Protein AF-A0A5C6D6I0-F1 (afdb_monomer_lite)

Secondary structure (DSSP, 8-state):
-PPPEEEEEEEE--TTTSTTTTTTS-GGGGGGSPP-HHHHHHHHHHHHHHTT---EEEE-HHHHHH-TTS---HHHHHHHHH---SEE------TT-TTS----GGG-EEETTEEE-TT--EE-PPPEEEETTEEEE-SBHHHHHHS-HHHHHHHHHHHHHHHSEEEEEE-GGGG-TTS---SSS-HHHHHHHHTTGGGHHHHHHHHHHHTTTSEE--HHHHHHHHHT-

pLDDT: mean 81.93, std 19.38, range [31.48, 97.81]

Structure (mmCIF, N/CA/C/O backbone):
data_AF-A0A5C6D6I0-F1
#
_entry.id   AF-A0A5C6D6I0-F1
#
loop_
_atom_site.group_PDB
_atom_site.id
_atom_site.type_symbol
_atom_site.label_atom_id
_atom_site.label_alt_id
_atom_site.label_comp_id
_atom_site.label_asym_id
_atom_site.label_entity_id
_atom_site.label_seq_id
_atom_site.pdbx_PDB_ins_code
_atom_site.Cartn_x
_atom_site.Cartn_y
_atom_site.Cartn_z
_atom_site.occupancy
_atom_site.B_iso_or_equiv
_atom_site.auth_seq_id
_atom_site.auth_comp_id
_atom_site.auth_asym_id
_atom_site.auth_atom_id
_atom_site.pdbx_PDB_model_num
ATOM 1 N N . MET A 1 1 ? -18.697 -4.109 20.029 1.00 50.22 1 MET A N 1
ATOM 2 C CA . MET A 1 1 ? -17.706 -3.371 19.210 1.00 50.22 1 MET A CA 1
ATOM 3 C C . MET A 1 1 ? -17.828 -3.888 17.786 1.00 50.22 1 MET A C 1
ATOM 5 O O . MET A 1 1 ? -17.941 -5.095 17.634 1.00 50.22 1 MET A O 1
ATOM 9 N N . GLY A 1 2 ? -17.925 -3.013 16.780 1.00 65.00 2 GLY A N 1
ATOM 10 C CA . GLY A 1 2 ? -18.059 -3.437 15.376 1.00 65.00 2 GLY A CA 1
ATOM 11 C C . GLY A 1 2 ? -16.805 -4.146 14.850 1.00 65.00 2 GLY A C 1
ATOM 12 O O . GLY A 1 2 ? -15.759 -4.093 15.496 1.00 65.00 2 GLY A O 1
ATOM 13 N N . ALA A 1 3 ? -16.914 -4.795 13.688 1.00 83.88 3 ALA A N 1
ATOM 14 C CA . ALA A 1 3 ? -15.786 -5.450 13.026 1.00 83.88 3 ALA A CA 1
ATOM 15 C C . ALA A 1 3 ? -14.617 -4.472 12.790 1.00 83.88 3 ALA A C 1
ATOM 17 O O . ALA A 1 3 ? -14.835 -3.295 12.478 1.00 83.88 3 ALA A O 1
ATOM 18 N N . ASN A 1 4 ? -13.380 -4.967 12.925 1.00 94.81 4 ASN A N 1
ATOM 19 C CA . ASN A 1 4 ? -12.175 -4.202 12.590 1.00 94.81 4 ASN A CA 1
ATOM 20 C C . ASN A 1 4 ? -12.224 -3.742 11.128 1.00 94.81 4 ASN A C 1
ATOM 22 O O . ASN A 1 4 ? -12.765 -4.439 10.267 1.00 94.81 4 ASN A O 1
ATOM 26 N N . LYS A 1 5 ? -11.637 -2.578 10.846 1.00 96.12 5 LYS A N 1
ATOM 27 C CA . LYS A 1 5 ? -11.608 -1.994 9.498 1.00 96.12 5 LYS A CA 1
ATOM 28 C C . LYS A 1 5 ? -10.255 -2.217 8.830 1.00 96.12 5 LYS A C 1
ATOM 30 O O . LYS A 1 5 ? -9.222 -1.948 9.434 1.00 96.12 5 LYS A O 1
ATOM 35 N N . VAL A 1 6 ? -10.245 -2.667 7.582 1.00 97.31 6 VAL A N 1
ATOM 36 C CA . VAL A 1 6 ? -9.030 -2.706 6.758 1.00 97.31 6 VAL A CA 1
ATOM 37 C C . VAL A 1 6 ? -9.189 -1.706 5.625 1.00 97.31 6 VAL A C 1
ATOM 39 O O . VAL A 1 6 ? -10.181 -1.743 4.906 1.00 97.31 6 VAL A O 1
ATOM 42 N N . MET A 1 7 ? -8.216 -0.819 5.474 1.00 96.94 7 MET A N 1
ATOM 43 C CA . MET A 1 7 ? -8.092 0.066 4.322 1.00 96.94 7 MET A CA 1
ATOM 44 C C . MET A 1 7 ? -6.908 -0.406 3.490 1.00 96.94 7 MET A C 1
ATOM 46 O O . MET A 1 7 ? -5.856 -0.734 4.040 1.00 96.94 7 MET A O 1
ATOM 50 N N . ILE A 1 8 ? -7.096 -0.463 2.176 1.00 95.38 8 ILE A N 1
ATOM 51 C CA . ILE A 1 8 ? -6.027 -0.720 1.213 1.00 95.38 8 ILE A CA 1
ATOM 52 C C . ILE A 1 8 ? -5.871 0.544 0.378 1.00 95.38 8 ILE A C 1
ATOM 54 O O . ILE A 1 8 ? -6.826 0.962 -0.275 1.00 95.38 8 ILE A O 1
ATOM 58 N N . THR A 1 9 ? -4.685 1.134 0.403 1.00 92.69 9 THR A N 1
ATOM 59 C CA . THR A 1 9 ? -4.292 2.256 -0.440 1.00 92.69 9 THR A CA 1
ATOM 60 C C . THR A 1 9 ? -3.294 1.780 -1.482 1.00 92.69 9 THR A C 1
ATOM 62 O O . THR A 1 9 ? -2.325 1.081 -1.175 1.00 92.69 9 THR A O 1
ATOM 65 N N . ILE A 1 10 ? -3.569 2.115 -2.737 1.00 89.50 10 ILE A N 1
ATOM 66 C CA . ILE A 1 10 ? -2.709 1.792 -3.867 1.00 89.50 10 ILE A CA 1
ATOM 67 C C . ILE A 1 10 ? -2.216 3.094 -4.466 1.00 89.50 10 ILE A C 1
ATOM 69 O O . ILE A 1 10 ? -3.014 3.891 -4.951 1.00 89.50 10 ILE A O 1
ATOM 73 N N . ASP A 1 11 ? -0.909 3.288 -4.443 1.00 90.38 11 ASP A N 1
ATOM 74 C CA . ASP A 1 11 ? -0.267 4.376 -5.162 1.00 90.38 11 ASP A CA 1
ATOM 75 C C . ASP A 1 11 ? 0.023 3.901 -6.582 1.00 90.38 11 ASP A C 1
ATOM 77 O O . ASP A 1 11 ? 0.807 2.965 -6.777 1.00 90.38 11 ASP A O 1
ATOM 81 N N . LEU A 1 12 ? -0.693 4.452 -7.565 1.00 84.56 12 LEU A N 1
ATOM 82 C CA . LEU A 1 12 ? -0.545 4.098 -8.971 1.00 84.56 12 LEU A CA 1
ATOM 83 C C . LEU A 1 12 ? 0.765 4.674 -9.495 1.00 84.56 12 LEU A C 1
ATOM 85 O O . LEU A 1 12 ? 0.778 5.674 -10.209 1.00 84.56 12 LEU A O 1
ATOM 89 N N . GLU A 1 13 ? 1.844 3.983 -9.154 1.00 89.69 13 GLU A N 1
ATOM 90 C CA . GLU A 1 13 ? 3.166 4.124 -9.734 1.00 89.69 13 GLU A CA 1
ATOM 91 C C . GLU A 1 13 ? 3.488 2.904 -10.604 1.00 89.69 13 GLU A C 1
ATOM 93 O O . GLU A 1 13 ? 3.160 1.757 -10.271 1.00 89.69 13 GLU A O 1
ATOM 98 N N . ASP A 1 14 ? 4.185 3.149 -11.706 1.00 91.88 14 ASP A N 1
ATOM 99 C CA . ASP A 1 14 ? 4.843 2.124 -12.503 1.00 91.88 14 ASP A CA 1
ATOM 100 C C . ASP A 1 14 ? 6.239 1.803 -11.940 1.00 91.88 14 ASP A C 1
ATOM 102 O O . ASP A 1 14 ? 6.799 2.522 -11.109 1.00 91.88 14 ASP A O 1
ATOM 106 N N . TRP A 1 15 ? 6.842 0.716 -12.413 1.00 95.69 15 TRP A N 1
ATOM 107 C CA . TRP A 1 15 ? 8.091 0.170 -11.875 1.00 95.69 15 TRP A CA 1
ATOM 108 C C . TRP A 1 15 ? 9.275 1.145 -11.914 1.00 95.69 15 TRP A C 1
ATOM 110 O O . TRP A 1 15 ? 10.180 1.046 -11.083 1.00 95.69 15 TRP A O 1
ATOM 120 N N . PHE A 1 16 ? 9.278 2.082 -12.864 1.00 95.19 16 PHE A N 1
ATOM 121 C CA . PHE A 1 16 ? 10.339 3.070 -13.066 1.00 95.19 16 PHE A CA 1
ATOM 122 C C . PHE A 1 16 ? 10.113 4.393 -12.323 1.00 95.19 16 PHE A C 1
ATOM 124 O O . PHE A 1 16 ? 11.048 5.184 -12.206 1.00 95.19 16 PHE A O 1
ATOM 131 N N . GLN A 1 17 ? 8.900 4.636 -11.818 1.00 93.69 17 GLN A N 1
ATOM 132 C CA . GLN A 1 17 ? 8.521 5.897 -11.162 1.00 93.69 17 GLN A CA 1
ATOM 133 C C . GLN A 1 17 ? 8.930 5.938 -9.685 1.00 93.69 17 GLN A C 1
ATOM 135 O O . GLN A 1 17 ? 8.951 6.996 -9.063 1.00 93.69 17 GLN A O 1
ATOM 140 N N . VAL A 1 18 ? 9.336 4.788 -9.148 1.00 91.50 18 VAL A N 1
ATOM 141 C CA . VAL A 1 18 ? 9.705 4.615 -7.747 1.00 91.50 18 VAL A CA 1
ATOM 142 C C . VAL A 1 18 ? 10.942 5.423 -7.349 1.00 91.50 18 VAL A C 1
ATOM 144 O O . VAL A 1 18 ? 11.962 5.464 -8.045 1.00 91.50 18 VAL A O 1
ATOM 147 N N . GLU A 1 19 ? 10.943 5.910 -6.108 1.00 86.94 19 GLU A N 1
ATOM 148 C CA . GLU A 1 19 ? 12.087 6.622 -5.513 1.00 86.94 19 GLU A CA 1
ATOM 149 C C . GLU A 1 19 ? 13.396 5.801 -5.552 1.00 86.94 19 GLU A C 1
ATOM 151 O O . GLU A 1 19 ? 14.493 6.353 -5.610 1.00 86.94 19 GLU A O 1
ATOM 156 N N . ASN A 1 20 ? 13.310 4.463 -5.563 1.00 89.25 20 ASN A N 1
ATOM 157 C CA . ASN A 1 20 ? 14.487 3.589 -5.653 1.00 89.25 20 ASN A CA 1
ATOM 158 C C . ASN A 1 20 ? 15.288 3.772 -6.956 1.00 89.25 20 ASN A C 1
ATOM 160 O O . ASN A 1 20 ? 16.473 3.436 -6.968 1.00 89.25 20 ASN A O 1
ATOM 164 N N . PHE A 1 21 ? 14.660 4.259 -8.031 1.00 94.94 21 PHE A N 1
ATOM 165 C CA . PHE A 1 21 ? 15.279 4.404 -9.350 1.00 94.94 21 PHE A CA 1
ATOM 166 C C . PHE A 1 21 ? 15.409 5.852 -9.818 1.00 94.94 21 PHE A C 1
ATOM 168 O O . PHE A 1 21 ? 16.016 6.081 -10.860 1.00 94.94 21 PHE A O 1
ATOM 175 N N . LYS A 1 22 ? 14.965 6.834 -9.028 1.00 91.56 22 LYS A N 1
ATOM 176 C CA . LYS A 1 22 ? 14.997 8.265 -9.372 1.00 91.56 22 LYS A CA 1
ATOM 177 C C . LYS A 1 22 ? 16.343 8.771 -9.908 1.00 91.56 22 LYS A C 1
ATOM 179 O O . LYS A 1 22 ? 16.375 9.569 -10.838 1.00 91.56 22 LYS A O 1
ATOM 184 N N . ASN A 1 23 ? 17.460 8.283 -9.362 1.00 92.19 23 ASN A N 1
ATOM 185 C CA . ASN A 1 23 ? 18.802 8.708 -9.785 1.00 92.19 23 ASN A CA 1
ATOM 186 C C . ASN A 1 23 ? 19.256 8.110 -11.129 1.00 92.19 23 ASN A C 1
ATOM 188 O O . ASN A 1 23 ? 20.175 8.638 -11.745 1.00 92.19 23 ASN A O 1
ATOM 192 N N . CYS A 1 24 ? 18.660 7.002 -11.571 1.00 95.00 24 CYS A N 1
ATOM 193 C CA . CYS A 1 24 ? 19.014 6.330 -12.828 1.00 95.00 24 CYS A CA 1
ATOM 194 C C . CYS A 1 24 ? 17.927 6.459 -13.908 1.00 95.00 24 CYS A C 1
ATOM 196 O O . CYS A 1 24 ? 18.233 6.396 -15.100 1.00 95.00 24 CYS A O 1
ATOM 198 N N . ILE A 1 25 ? 16.681 6.697 -13.496 1.00 95.75 25 ILE A N 1
ATOM 199 C CA . ILE A 1 25 ? 15.530 6.971 -14.352 1.00 95.75 25 ILE A CA 1
ATOM 200 C C . ILE A 1 25 ? 14.888 8.282 -13.866 1.00 95.75 25 ILE A C 1
ATOM 202 O O . ILE A 1 25 ? 13.915 8.261 -13.110 1.00 95.75 25 ILE A O 1
ATOM 206 N N . PRO A 1 26 ? 15.460 9.443 -14.237 1.00 94.12 26 PRO A N 1
ATOM 207 C CA . PRO A 1 26 ? 14.841 10.731 -13.954 1.00 94.12 26 PRO A CA 1
ATOM 208 C C . PRO A 1 26 ? 13.513 10.879 -14.707 1.00 94.12 26 PRO A C 1
ATOM 210 O O . PRO A 1 26 ? 13.286 10.223 -15.724 1.00 94.12 26 PRO A O 1
ATOM 213 N N . PHE A 1 27 ? 12.673 11.806 -14.239 1.00 90.88 27 PHE A N 1
ATOM 214 C CA . PHE A 1 27 ? 11.361 12.114 -14.824 1.00 90.88 27 PHE A CA 1
ATOM 215 C C . PHE A 1 27 ? 11.403 12.335 -16.345 1.00 90.88 27 PHE A C 1
ATOM 217 O O . PHE A 1 27 ? 10.536 11.854 -17.066 1.00 90.88 27 PHE A O 1
ATOM 224 N N . SER A 1 28 ? 12.456 12.983 -16.857 1.00 92.88 28 SER A N 1
ATOM 225 C CA . SER A 1 28 ? 12.638 13.235 -18.294 1.00 92.88 28 SER A CA 1
ATOM 226 C C . SER A 1 28 ? 12.755 11.977 -19.158 1.00 92.88 28 SER A C 1
ATOM 228 O O . SER A 1 28 ? 12.639 12.081 -20.372 1.00 92.88 28 SER A O 1
ATOM 230 N N . ARG A 1 29 ? 12.997 10.806 -18.556 1.00 94.12 29 ARG A N 1
ATOM 231 C CA . ARG A 1 29 ? 13.121 9.515 -19.249 1.00 94.12 29 ARG A CA 1
ATOM 232 C C . ARG A 1 29 ? 11.902 8.615 -19.077 1.00 94.12 29 ARG A C 1
ATOM 234 O O . ARG A 1 29 ? 11.907 7.500 -19.584 1.00 94.12 29 ARG A O 1
ATOM 241 N N . TRP A 1 30 ? 10.878 9.050 -18.343 1.00 93.88 30 TRP A N 1
ATOM 242 C CA . TRP A 1 30 ? 9.702 8.222 -18.059 1.00 93.88 30 TRP A CA 1
ATOM 243 C C . TRP A 1 30 ? 8.962 7.789 -19.329 1.00 93.88 30 TRP A C 1
ATOM 245 O O . TRP A 1 30 ? 8.524 6.647 -19.409 1.00 93.88 30 TRP A O 1
ATOM 255 N N . SER A 1 31 ? 8.896 8.653 -20.347 1.00 92.06 31 SER A N 1
ATOM 256 C CA . SER A 1 31 ? 8.300 8.339 -21.656 1.00 92.06 31 SER A CA 1
ATOM 257 C C . SER A 1 31 ? 9.016 7.224 -22.420 1.00 92.06 31 SER A C 1
ATOM 259 O O . SER A 1 31 ? 8.406 6.590 -23.274 1.00 92.06 31 SER A O 1
ATOM 261 N N . ASP A 1 32 ? 10.293 6.982 -22.120 1.00 94.56 32 ASP A N 1
ATOM 262 C CA . ASP A 1 32 ? 11.117 5.995 -22.825 1.00 94.56 32 ASP A CA 1
ATOM 263 C C . ASP A 1 32 ? 11.004 4.597 -22.199 1.00 94.56 32 ASP A C 1
ATOM 265 O O . ASP A 1 32 ? 11.564 3.628 -22.717 1.00 94.56 32 ASP A O 1
ATOM 269 N N . MET A 1 33 ? 10.365 4.493 -21.031 1.00 95.38 33 MET A N 1
ATOM 270 C CA . MET A 1 33 ? 10.273 3.251 -20.272 1.00 95.38 33 MET A CA 1
ATOM 271 C C . MET A 1 33 ? 9.096 2.400 -20.750 1.00 95.38 33 MET A C 1
ATOM 273 O O . MET A 1 33 ? 8.044 2.907 -21.132 1.00 95.38 33 MET A O 1
ATOM 277 N N . GLU A 1 34 ? 9.256 1.078 -20.675 1.00 94.31 34 GLU A N 1
ATOM 278 C CA . GLU A 1 34 ? 8.153 0.146 -20.914 1.00 94.31 34 GLU A CA 1
ATOM 279 C C . GLU A 1 34 ? 7.048 0.368 -19.874 1.00 94.31 34 GLU A C 1
ATOM 281 O O . GLU A 1 34 ? 7.257 0.137 -18.680 1.00 94.31 34 GLU A O 1
ATOM 286 N N . GLN A 1 35 ? 5.871 0.788 -20.329 1.00 89.06 35 GLN A N 1
ATOM 287 C CA . GLN A 1 35 ? 4.717 0.998 -19.463 1.00 89.06 35 GLN A CA 1
ATOM 288 C C . GLN A 1 35 ? 4.079 -0.341 -19.086 1.00 89.06 35 GLN A C 1
ATOM 290 O O . GLN A 1 35 ? 3.684 -1.131 -19.945 1.00 89.06 35 GLN A O 1
ATOM 295 N N . ARG A 1 36 ? 3.958 -0.597 -17.784 1.00 90.31 36 ARG A N 1
ATOM 296 C CA . ARG A 1 36 ? 3.347 -1.808 -17.215 1.00 90.31 36 ARG A CA 1
ATOM 297 C C . ARG A 1 36 ? 2.283 -1.493 -16.168 1.00 90.31 36 ARG A C 1
ATOM 299 O O . ARG A 1 36 ? 1.659 -2.421 -15.637 1.00 90.31 36 ARG A O 1
ATOM 306 N N . PHE A 1 37 ? 2.030 -0.211 -15.899 1.00 83.25 37 PHE A N 1
ATOM 307 C CA . PHE A 1 37 ? 1.038 0.237 -14.926 1.00 83.25 37 PHE A CA 1
ATOM 308 C C . PHE A 1 37 ? -0.359 -0.318 -15.248 1.00 83.25 37 PHE A C 1
ATOM 310 O O . PHE A 1 37 ? -1.027 -0.804 -14.338 1.00 83.25 37 PHE A O 1
ATOM 317 N N . GLU A 1 38 ? -0.796 -0.320 -16.517 1.00 79.38 38 GLU A N 1
ATOM 318 C CA . GLU A 1 38 ? -2.125 -0.812 -16.912 1.00 79.38 38 GLU A CA 1
ATOM 319 C C . GLU A 1 38 ? -2.272 -2.296 -16.573 1.00 79.38 38 GLU A C 1
ATOM 321 O O . GLU A 1 38 ? -3.206 -2.701 -15.875 1.00 79.38 38 GLU A O 1
ATOM 326 N N . TYR A 1 39 ? -1.320 -3.107 -17.032 1.00 84.38 39 TYR A N 1
ATOM 327 C CA . TYR A 1 39 ? -1.297 -4.541 -16.774 1.00 84.38 39 TYR A CA 1
ATOM 328 C C . TYR A 1 39 ? -1.322 -4.835 -15.269 1.00 84.38 39 TYR A C 1
ATOM 330 O O . TYR A 1 39 ? -2.155 -5.606 -14.781 1.00 84.38 39 TYR A O 1
ATOM 338 N N . SER A 1 40 ? -0.439 -4.178 -14.520 1.00 88.69 40 SER A N 1
ATOM 339 C CA . SER A 1 40 ? -0.300 -4.363 -13.077 1.00 88.69 40 SER A CA 1
ATOM 340 C C . SER A 1 40 ? -1.564 -3.939 -12.322 1.00 88.69 40 SER A C 1
ATOM 342 O O . SER A 1 40 ? -2.055 -4.667 -11.457 1.00 88.69 40 SER A O 1
ATOM 344 N N . THR A 1 41 ? -2.152 -2.804 -12.703 1.00 84.69 41 THR A N 1
ATOM 345 C CA . THR A 1 41 ? -3.370 -2.266 -12.084 1.00 84.69 41 THR A CA 1
ATOM 346 C C . THR A 1 41 ? -4.575 -3.152 -12.380 1.00 84.69 41 THR A C 1
ATOM 348 O O . THR A 1 41 ? -5.313 -3.494 -11.458 1.00 84.69 41 THR A O 1
ATOM 351 N N . ARG A 1 42 ? -4.749 -3.626 -13.624 1.00 81.88 42 ARG A N 1
ATOM 352 C CA . ARG A 1 42 ? -5.814 -4.588 -13.970 1.00 81.88 42 ARG A CA 1
ATOM 353 C C . ARG A 1 42 ? -5.708 -5.871 -13.154 1.00 81.88 42 ARG A C 1
ATOM 355 O O . ARG A 1 42 ? -6.730 -6.410 -12.739 1.00 81.88 42 ARG A O 1
ATOM 362 N N . ASN A 1 43 ? -4.496 -6.364 -12.907 1.00 85.50 43 ASN A N 1
ATOM 363 C CA . ASN A 1 43 ? -4.301 -7.559 -12.090 1.00 85.50 43 ASN A CA 1
ATOM 364 C C . ASN A 1 43 ? -4.668 -7.336 -10.618 1.00 85.50 43 ASN A C 1
ATOM 366 O O . ASN A 1 43 ? -5.263 -8.230 -10.022 1.00 85.50 43 ASN A O 1
ATOM 370 N N . LEU A 1 44 ? -4.375 -6.167 -10.040 1.00 86.69 44 LEU A N 1
ATOM 371 C CA . LEU A 1 44 ? -4.856 -5.823 -8.696 1.00 86.69 44 LEU A CA 1
ATOM 372 C C . LEU A 1 44 ? -6.382 -5.701 -8.648 1.00 86.69 44 LEU A C 1
ATOM 374 O O . LEU A 1 44 ? -7.007 -6.282 -7.763 1.00 86.69 44 LEU A O 1
ATOM 378 N N . LEU A 1 45 ? -6.979 -4.997 -9.614 1.00 83.38 45 LEU A N 1
ATOM 379 C CA . LEU A 1 45 ? -8.430 -4.814 -9.689 1.00 83.38 45 LEU A CA 1
ATOM 380 C C . LEU A 1 45 ? -9.166 -6.150 -9.794 1.00 83.38 45 LEU A C 1
ATOM 382 O O . LEU A 1 45 ? -10.152 -6.331 -9.093 1.00 83.38 45 LEU A O 1
ATOM 386 N N . LYS A 1 46 ? -8.657 -7.108 -10.580 1.00 81.88 46 LYS A N 1
ATOM 387 C CA . LYS A 1 46 ? -9.212 -8.472 -10.638 1.00 81.88 46 LYS A CA 1
ATOM 388 C C . LYS A 1 46 ? -9.230 -9.149 -9.269 1.00 81.88 46 LYS A C 1
ATOM 390 O O . LYS A 1 46 ? -10.248 -9.707 -8.894 1.00 81.88 46 LYS A O 1
ATOM 395 N N . ILE A 1 47 ? -8.143 -9.062 -8.498 1.00 89.38 47 ILE A N 1
ATOM 396 C CA . ILE A 1 47 ? -8.083 -9.652 -7.147 1.00 89.38 47 ILE A CA 1
ATOM 397 C C . ILE A 1 47 ? -9.113 -9.003 -6.225 1.00 89.38 47 ILE A C 1
ATOM 399 O O . ILE A 1 47 ? -9.780 -9.693 -5.454 1.00 89.38 47 ILE A O 1
ATOM 403 N N . PHE A 1 48 ? -9.218 -7.674 -6.271 1.00 87.25 48 PHE A N 1
ATOM 404 C CA . PHE A 1 48 ? -10.163 -6.946 -5.433 1.00 87.25 48 PHE A CA 1
ATOM 405 C C . PHE A 1 48 ? -11.609 -7.234 -5.832 1.00 87.25 48 PHE A C 1
ATOM 407 O O . PHE A 1 48 ? -12.421 -7.465 -4.945 1.00 87.25 48 PHE A O 1
ATOM 414 N N . ASP A 1 49 ? -11.914 -7.313 -7.124 1.00 82.75 49 ASP A N 1
ATOM 415 C CA . ASP A 1 49 ? -13.236 -7.676 -7.640 1.00 82.75 49 ASP A CA 1
ATOM 416 C C . ASP A 1 49 ? -13.623 -9.113 -7.249 1.00 82.75 49 ASP A C 1
ATOM 418 O O . ASP A 1 49 ? -14.635 -9.325 -6.581 1.00 82.75 49 ASP A O 1
ATOM 422 N N . GLU A 1 50 ? -12.743 -10.088 -7.517 1.00 87.56 50 GLU A N 1
ATOM 423 C CA . GLU A 1 50 ? -12.916 -11.503 -7.147 1.00 87.56 50 GLU A CA 1
ATOM 424 C C . GLU A 1 50 ? -13.197 -11.702 -5.651 1.00 87.56 50 GLU A C 1
ATOM 426 O O . GLU A 1 50 ? -13.912 -12.625 -5.259 1.00 87.56 50 GLU A O 1
ATOM 431 N N . LYS A 1 51 ? -12.610 -10.857 -4.797 1.00 90.75 51 LYS A N 1
ATOM 432 C CA . LYS A 1 51 ? -12.767 -10.917 -3.338 1.00 90.75 51 LYS A CA 1
ATOM 433 C C . LYS A 1 51 ? -13.753 -9.877 -2.791 1.00 90.75 51 LYS A C 1
ATOM 435 O O . LYS A 1 51 ? -13.895 -9.782 -1.574 1.00 90.75 51 LYS A O 1
ATOM 440 N N . SER A 1 52 ? -14.428 -9.113 -3.655 1.00 88.50 52 SER A N 1
ATOM 441 C CA . SER A 1 52 ? -15.359 -8.033 -3.286 1.00 88.50 52 SER A CA 1
ATOM 442 C C . SER A 1 52 ? -14.764 -7.011 -2.300 1.00 88.50 52 SER A C 1
ATOM 444 O O . SER A 1 52 ? -15.416 -6.553 -1.359 1.00 88.50 52 SER A O 1
ATOM 446 N N . ILE A 1 53 ? -13.497 -6.656 -2.509 1.00 90.50 53 ILE A N 1
ATOM 447 C CA . ILE A 1 53 ? -12.713 -5.752 -1.669 1.00 90.50 53 ILE A CA 1
ATOM 448 C C . ILE A 1 53 ? -12.769 -4.334 -2.222 1.00 90.50 53 ILE A C 1
ATOM 450 O O . ILE A 1 53 ? -12.596 -4.096 -3.414 1.00 90.50 53 ILE A O 1
ATOM 454 N N . LYS A 1 54 ? -12.946 -3.367 -1.321 1.00 86.81 54 LYS A N 1
ATOM 455 C CA . LYS A 1 54 ? -12.811 -1.941 -1.626 1.00 86.81 54 LYS A CA 1
ATOM 456 C C . LYS A 1 54 ? -11.394 -1.469 -1.305 1.00 86.81 54 LYS A C 1
ATOM 458 O O . LYS A 1 54 ? -10.836 -1.848 -0.277 1.00 86.81 54 LYS A O 1
ATOM 463 N N . ALA A 1 55 ? -10.845 -0.616 -2.163 1.00 86.94 55 ALA A N 1
ATOM 464 C CA . ALA A 1 55 ? -9.539 0.015 -1.996 1.00 86.94 55 ALA A CA 1
ATOM 465 C C . ALA A 1 55 ? -9.595 1.480 -2.458 1.00 86.94 55 ALA A C 1
ATOM 467 O O . ALA A 1 55 ? -10.466 1.855 -3.244 1.00 86.94 55 ALA A O 1
ATOM 468 N N . THR A 1 56 ? -8.673 2.301 -1.963 1.00 88.62 56 THR A N 1
ATOM 469 C CA . THR A 1 56 ? -8.465 3.687 -2.396 1.00 88.62 56 THR A CA 1
ATOM 470 C C . THR A 1 56 ? -7.241 3.740 -3.306 1.00 88.62 56 THR A C 1
ATOM 472 O O . THR A 1 56 ? -6.198 3.191 -2.962 1.00 88.62 56 THR A O 1
ATOM 475 N N . PHE A 1 57 ? -7.355 4.400 -4.457 1.00 82.88 57 PHE A N 1
ATOM 476 C CA . PHE A 1 57 ? -6.266 4.546 -5.421 1.00 82.88 57 PHE A CA 1
ATOM 477 C C . PHE A 1 57 ? -5.826 6.008 -5.491 1.00 82.88 57 PHE A C 1
ATOM 479 O O . PHE A 1 57 ? -6.661 6.890 -5.683 1.00 82.88 57 PHE A O 1
ATOM 486 N N . PHE A 1 58 ? -4.527 6.244 -5.351 1.00 83.94 58 PHE A N 1
ATOM 487 C CA . PHE A 1 58 ? -3.880 7.534 -5.569 1.00 83.94 58 PHE A CA 1
ATOM 488 C C . PHE A 1 58 ? -3.173 7.489 -6.909 1.00 83.94 58 PHE A C 1
ATOM 490 O O . PHE A 1 58 ? -2.560 6.481 -7.244 1.00 83.94 58 PHE A O 1
ATOM 497 N N . ILE A 1 59 ? -3.327 8.535 -7.714 1.00 75.62 59 ILE A N 1
ATOM 498 C CA . ILE A 1 59 ? -2.929 8.494 -9.118 1.00 75.62 59 ILE A CA 1
ATOM 499 C C . ILE A 1 59 ? -1.982 9.644 -9.388 1.00 75.62 59 ILE A C 1
ATOM 501 O O . ILE A 1 59 ? -2.349 10.808 -9.232 1.00 75.62 59 ILE A O 1
ATOM 505 N N . LEU A 1 60 ? -0.762 9.308 -9.806 1.00 76.62 60 LEU A N 1
ATOM 506 C CA . LEU A 1 60 ? 0.185 10.297 -10.294 1.00 76.62 60 LEU A CA 1
ATOM 507 C C . LEU A 1 60 ? -0.399 10.988 -11.527 1.00 76.62 60 LEU A C 1
ATOM 509 O O . LEU A 1 60 ? -0.825 10.315 -12.466 1.00 76.62 60 LEU A O 1
ATOM 513 N N . GLY A 1 61 ? -0.360 12.324 -11.553 1.00 72.00 61 GLY A N 1
ATOM 514 C CA . GLY A 1 61 ? -0.890 13.113 -12.673 1.00 72.00 61 GLY A CA 1
ATOM 515 C C . GLY A 1 61 ? -0.346 12.660 -14.033 1.00 72.00 61 GLY A C 1
ATOM 516 O O . GLY A 1 61 ? -1.107 12.532 -14.983 1.00 72.00 61 GLY A O 1
ATOM 517 N N . TRP A 1 62 ? 0.937 12.284 -14.092 1.00 80.31 62 TRP A N 1
ATOM 518 C CA . TRP A 1 62 ? 1.548 11.718 -15.300 1.00 80.31 62 TRP A CA 1
ATOM 519 C C . TRP A 1 62 ? 0.854 10.426 -15.765 1.00 80.31 62 TRP A C 1
ATOM 521 O O . TRP A 1 62 ? 0.544 10.289 -16.943 1.00 80.31 62 TRP A O 1
ATOM 531 N N . ASN A 1 63 ? 0.549 9.487 -14.859 1.00 74.12 63 ASN A N 1
ATOM 532 C CA . ASN A 1 63 ? -0.155 8.248 -15.222 1.00 74.12 63 ASN A CA 1
ATOM 533 C C . ASN A 1 63 ? -1.606 8.517 -15.631 1.00 74.12 63 ASN A C 1
ATOM 535 O O . ASN A 1 63 ? -2.121 7.836 -16.514 1.00 74.12 63 ASN A O 1
ATOM 539 N N . ALA A 1 64 ? -2.255 9.514 -15.022 1.00 69.69 64 ALA A N 1
ATOM 540 C CA . ALA A 1 64 ? -3.601 9.924 -15.411 1.00 69.69 64 ALA A CA 1
ATOM 541 C C . ALA A 1 64 ? -3.647 10.424 -16.870 1.00 69.69 64 ALA A C 1
ATOM 543 O O . ALA A 1 64 ? -4.596 10.119 -17.585 1.00 69.69 64 ALA A O 1
ATOM 544 N N . GLU A 1 65 ? -2.605 11.122 -17.334 1.00 66.00 65 GLU A N 1
ATOM 545 C CA . GLU A 1 65 ? -2.491 11.594 -18.724 1.00 66.00 65 GLU A CA 1
ATOM 546 C C . GLU A 1 65 ? -2.209 10.462 -19.730 1.00 66.00 65 GLU A C 1
ATOM 548 O O . GLU A 1 65 ? -2.678 10.514 -20.866 1.00 66.00 65 GLU A O 1
ATOM 553 N N . GLN A 1 66 ? -1.467 9.423 -19.333 1.00 65.69 66 GLN A N 1
ATOM 554 C CA . GLN A 1 66 ? -1.084 8.314 -20.223 1.00 65.69 66 GLN A CA 1
ATOM 555 C C . GLN A 1 66 ? -2.167 7.233 -20.378 1.00 65.69 66 GLN A C 1
ATOM 557 O O . GLN A 1 66 ? -2.072 6.386 -21.265 1.00 65.69 66 GLN A O 1
ATOM 562 N N . ALA A 1 67 ? -3.199 7.242 -19.530 1.00 58.59 67 ALA A N 1
ATOM 563 C CA . ALA A 1 67 ? -4.153 6.143 -19.389 1.00 58.59 67 ALA A CA 1
ATOM 564 C C . ALA A 1 67 ? -5.632 6.550 -19.561 1.00 58.59 67 ALA A C 1
ATOM 566 O O . ALA A 1 67 ? -6.450 6.203 -18.706 1.00 58.59 67 ALA A O 1
ATOM 567 N N . PRO A 1 68 ? -6.045 7.216 -20.658 1.00 49.97 68 PRO A N 1
ATOM 568 C CA . PRO A 1 68 ? -7.412 7.737 -20.802 1.00 49.97 68 PRO A CA 1
ATOM 569 C C . PRO A 1 68 ? -8.513 6.653 -20.771 1.00 49.97 68 PRO A C 1
ATOM 571 O O . PRO A 1 68 ? -9.668 6.948 -20.470 1.00 49.97 68 PRO A O 1
ATOM 574 N N . GLY A 1 69 ? -8.167 5.386 -21.046 1.00 43.38 69 GLY A N 1
ATOM 575 C CA . GLY A 1 69 ? -9.070 4.229 -20.952 1.00 43.38 69 GLY A CA 1
ATOM 576 C C . GLY A 1 69 ? -9.264 3.655 -19.537 1.00 43.38 69 GLY A C 1
ATOM 577 O O . GLY A 1 69 ? -10.207 2.894 -19.319 1.00 43.38 69 GLY A O 1
ATOM 578 N N . PHE A 1 70 ? -8.417 4.020 -18.565 1.00 43.78 70 PHE A N 1
ATOM 579 C CA . PHE A 1 70 ? -8.733 3.914 -17.136 1.00 43.78 70 PHE A CA 1
ATOM 580 C C . PHE A 1 70 ? -9.465 5.191 -16.767 1.00 43.78 70 PHE A C 1
ATOM 582 O O . PHE A 1 70 ? -8.841 6.148 -16.334 1.00 43.78 70 PHE A O 1
ATOM 589 N N . SER A 1 71 ? -10.768 5.226 -17.025 1.00 38.03 71 SER A N 1
ATOM 590 C CA . SER A 1 71 ? -11.616 6.417 -16.963 1.00 38.03 71 SER A CA 1
ATOM 591 C C . SER A 1 71 ? -11.464 7.236 -15.669 1.00 38.03 71 SER A C 1
ATOM 593 O O . SER A 1 71 ? -12.245 7.101 -14.729 1.00 38.03 71 SER A O 1
ATOM 595 N N . ILE A 1 72 ? -10.478 8.128 -15.665 1.00 38.66 72 ILE A N 1
ATOM 596 C CA . ILE A 1 72 ? -10.467 9.415 -14.990 1.00 38.66 72 ILE A CA 1
ATOM 597 C C . ILE A 1 72 ? -10.752 10.376 -16.131 1.00 38.66 72 ILE A C 1
ATOM 599 O O . ILE A 1 72 ? -9.942 10.536 -17.041 1.00 38.66 72 ILE A O 1
ATOM 603 N N . THR A 1 73 ? -11.956 10.930 -16.164 1.00 42.00 73 THR A N 1
ATOM 604 C CA . THR A 1 73 ? -12.301 11.895 -17.207 1.00 42.00 73 THR A CA 1
ATOM 605 C C . THR A 1 73 ? -11.390 13.120 -17.095 1.00 42.00 73 THR A C 1
ATOM 607 O O . THR A 1 73 ? -10.901 13.455 -16.015 1.00 42.00 73 THR A O 1
ATOM 610 N N . GLU A 1 74 ? -11.201 13.842 -18.196 1.00 38.94 74 GLU A N 1
ATOM 611 C CA . GLU A 1 74 ? -10.486 15.127 -18.207 1.00 38.94 74 GLU A CA 1
ATOM 612 C C . GLU A 1 74 ? -11.086 16.112 -17.177 1.00 38.94 74 GLU A C 1
ATOM 614 O O . GLU A 1 74 ? -10.378 16.850 -16.495 1.00 38.94 74 GLU A O 1
ATOM 619 N N . GLN A 1 75 ? -12.403 16.018 -16.964 1.00 34.41 75 GLN A N 1
ATOM 620 C CA . GLN A 1 75 ? -13.145 16.715 -15.913 1.00 34.41 75 GLN A CA 1
ATOM 621 C C . GLN A 1 75 ? -12.738 16.290 -14.497 1.00 34.41 75 GLN A C 1
ATOM 623 O O . GLN A 1 75 ? -12.656 17.151 -13.634 1.00 34.41 75 GLN A O 1
ATOM 628 N N . ALA A 1 76 ? -12.444 15.012 -14.234 1.00 38.31 76 ALA A N 1
ATOM 629 C CA . ALA A 1 76 ? -11.969 14.550 -12.928 1.00 38.31 76 ALA A CA 1
ATOM 630 C C . ALA A 1 76 ? -10.541 15.037 -12.623 1.00 38.31 76 ALA A C 1
ATOM 632 O O . ALA A 1 76 ? -10.255 15.389 -11.482 1.00 38.31 76 ALA A O 1
ATOM 633 N N . ILE A 1 77 ? -9.670 15.151 -13.634 1.00 39.34 77 ILE A N 1
ATOM 634 C CA . ILE A 1 77 ? -8.344 15.782 -13.487 1.00 39.34 77 ILE A CA 1
ATOM 635 C C . ILE A 1 77 ? -8.481 17.289 -13.204 1.00 39.34 77 ILE A C 1
ATOM 637 O O . ILE A 1 77 ? -7.754 17.820 -12.364 1.00 39.34 77 ILE A O 1
ATOM 641 N N . MET A 1 78 ? -9.419 17.980 -13.862 1.00 35.41 78 MET A N 1
ATOM 642 C CA . MET A 1 78 ? -9.716 19.394 -13.587 1.00 35.41 78 MET A CA 1
ATOM 643 C C . MET A 1 78 ? -10.351 19.603 -12.202 1.00 35.41 78 MET A C 1
ATOM 645 O O . MET A 1 78 ? -9.924 20.491 -11.472 1.00 35.41 78 MET A O 1
ATOM 649 N N . HIS A 1 79 ? -11.280 18.742 -11.779 1.00 36.78 79 HIS A N 1
ATOM 650 C CA . HIS A 1 79 ? -11.894 18.806 -10.450 1.00 36.78 79 HIS A CA 1
ATOM 651 C C . HIS A 1 79 ? -10.893 18.482 -9.331 1.00 36.78 79 HIS A C 1
ATOM 653 O O . HIS A 1 79 ? -10.889 19.166 -8.319 1.00 36.78 79 HIS A O 1
ATOM 659 N N . LEU A 1 80 ? -9.972 17.524 -9.496 1.00 41.41 80 LEU A N 1
ATOM 660 C CA . LEU A 1 80 ? -8.915 17.263 -8.498 1.00 41.41 80 LEU A CA 1
ATOM 661 C C . LEU A 1 80 ? -8.023 18.491 -8.225 1.00 41.41 80 LEU A C 1
ATOM 663 O O . LEU A 1 80 ? -7.424 18.573 -7.157 1.00 41.41 80 LEU A O 1
ATOM 667 N N . LYS A 1 81 ? -7.948 19.451 -9.158 1.00 35.41 81 LYS A N 1
ATOM 668 C CA . LYS A 1 81 ? -7.255 20.739 -8.974 1.00 35.41 81 LYS A CA 1
ATOM 669 C C . LYS A 1 81 ? -8.113 21.802 -8.269 1.00 35.41 81 LYS A C 1
ATOM 671 O O . LYS A 1 81 ? -7.557 22.774 -7.770 1.00 35.41 81 LYS A O 1
ATOM 676 N N . GLU A 1 82 ? -9.432 21.621 -8.219 1.00 37.78 82 GLU A N 1
ATOM 677 C CA . GLU A 1 82 ? -10.410 22.551 -7.627 1.00 37.78 82 GLU A CA 1
ATOM 678 C C . GLU A 1 82 ? -10.993 22.063 -6.288 1.00 37.78 82 GLU A C 1
ATOM 680 O O . GLU A 1 82 ? -11.514 22.863 -5.511 1.00 37.78 82 GLU A O 1
ATOM 685 N N . ILE A 1 83 ? -10.933 20.761 -5.994 1.00 43.12 83 ILE A N 1
ATOM 686 C CA . ILE A 1 83 ? -11.601 20.172 -4.831 1.00 43.12 83 ILE A CA 1
ATOM 687 C C . ILE A 1 83 ? -10.752 20.364 -3.568 1.00 43.12 83 ILE A C 1
ATOM 689 O O . ILE A 1 83 ? -9.660 19.814 -3.436 1.00 43.12 83 ILE A O 1
ATOM 693 N N . GLY A 1 84 ? -11.311 21.096 -2.602 1.00 45.66 84 GLY A N 1
ATOM 694 C CA . GLY A 1 84 ? -10.822 21.199 -1.227 1.00 45.66 84 GLY A CA 1
ATOM 695 C C . GLY A 1 84 ? -10.864 19.852 -0.505 1.00 45.66 84 GLY A C 1
ATOM 696 O O . GLY A 1 84 ? -11.857 19.511 0.138 1.00 45.66 84 GLY A O 1
ATOM 697 N N . PHE A 1 85 ? -9.791 19.074 -0.647 1.00 44.69 85 PHE A N 1
ATOM 698 C CA . PHE A 1 85 ? -9.594 17.792 0.026 1.00 44.69 85 PHE A CA 1
ATOM 699 C C . PHE A 1 85 ? -9.864 17.895 1.531 1.00 44.69 85 PHE A C 1
ATOM 701 O O . PHE A 1 85 ? -9.394 18.809 2.201 1.00 44.69 85 PHE A O 1
ATOM 708 N N . THR A 1 86 ? -10.588 16.916 2.071 1.00 51.78 86 THR A N 1
ATOM 709 C CA . THR A 1 86 ? -10.881 16.817 3.510 1.00 51.78 86 THR A CA 1
ATOM 710 C C . THR A 1 86 ? -9.957 15.845 4.243 1.00 51.78 86 THR A C 1
ATOM 712 O O . THR A 1 86 ? -10.061 15.712 5.465 1.00 51.78 86 THR A O 1
ATOM 715 N N . TYR A 1 87 ? -9.081 15.141 3.511 1.00 48.28 87 TYR A N 1
ATOM 716 C CA . TYR A 1 87 ? -8.115 14.222 4.100 1.00 48.28 87 TYR A CA 1
ATOM 717 C C . TYR A 1 87 ? -6.858 13.992 3.254 1.00 48.28 87 TYR A C 1
ATOM 719 O O . TYR A 1 87 ? -6.903 14.105 2.028 1.00 48.28 87 TYR A O 1
ATOM 727 N N . ASP A 1 88 ? -5.780 13.584 3.924 1.00 46.88 88 ASP A N 1
ATOM 728 C CA . ASP A 1 88 ? -4.549 13.044 3.341 1.00 46.88 88 ASP A CA 1
ATOM 729 C C . ASP A 1 88 ? -4.260 11.631 3.887 1.00 46.88 88 ASP A C 1
ATOM 731 O O . ASP A 1 88 ? -4.754 11.224 4.945 1.00 46.88 88 ASP A O 1
ATOM 735 N N . SER A 1 89 ? -3.507 10.836 3.126 1.00 50.91 89 SER A N 1
ATOM 736 C CA . SER A 1 89 ? -2.989 9.540 3.587 1.00 50.91 89 SER A CA 1
ATOM 737 C C . SER A 1 89 ? -1.546 9.299 3.147 1.00 50.91 89 SER A C 1
ATOM 739 O O . SER A 1 89 ? -1.142 8.154 2.914 1.00 50.91 89 SER A O 1
ATOM 741 N N . SER A 1 90 ? -0.783 10.377 2.964 1.00 48.41 90 SER A N 1
ATOM 742 C CA . SER A 1 90 ? 0.626 10.332 2.579 1.00 48.41 90 SER A CA 1
ATOM 743 C C . SER A 1 90 ? 1.548 10.251 3.800 1.00 48.41 90 SER A C 1
ATOM 745 O O . SER A 1 90 ? 2.726 9.890 3.677 1.00 48.41 90 SER A O 1
ATOM 747 N N . TYR A 1 91 ? 1.030 10.535 5.002 1.00 44.34 91 TYR A N 1
ATOM 748 C CA . TYR A 1 91 ? 1.853 10.571 6.197 1.00 44.34 91 TYR A CA 1
ATOM 749 C C . T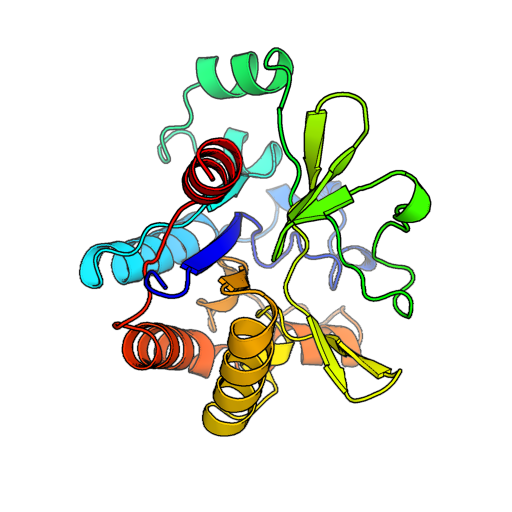YR A 1 91 ? 2.306 9.188 6.666 1.00 44.34 91 TYR A C 1
ATOM 751 O O . TYR A 1 91 ? 1.573 8.195 6.737 1.00 44.34 91 TYR A O 1
ATOM 759 N N . ASN A 1 92 ? 3.558 9.159 7.112 1.00 50.66 92 ASN A N 1
ATOM 760 C CA . ASN A 1 92 ? 4.148 8.024 7.784 1.00 50.66 92 ASN A CA 1
ATOM 761 C C . ASN A 1 92 ? 4.786 8.464 9.101 1.00 50.66 92 ASN A C 1
ATOM 763 O O . ASN A 1 92 ? 5.794 9.166 9.116 1.00 50.66 92 ASN A O 1
ATOM 767 N N . ASN A 1 93 ? 4.257 7.951 10.212 1.00 47.88 93 ASN A N 1
ATOM 768 C CA . ASN A 1 93 ? 4.733 8.252 11.565 1.00 47.88 93 ASN A CA 1
ATOM 769 C C . ASN A 1 93 ? 6.079 7.566 11.930 1.00 47.88 93 ASN A C 1
ATOM 771 O O . ASN A 1 93 ? 6.450 7.450 13.098 1.00 47.88 93 ASN A O 1
ATOM 775 N N . PHE A 1 94 ? 6.830 7.053 10.949 1.00 40.94 94 PHE A N 1
ATOM 776 C CA . PHE A 1 94 ? 8.150 6.454 11.158 1.00 40.94 94 PHE A CA 1
ATOM 777 C C . PHE A 1 94 ? 9.275 7.486 10.953 1.00 40.94 94 PHE A C 1
ATOM 779 O O . PHE A 1 94 ? 9.786 7.679 9.848 1.00 40.94 94 PHE A O 1
ATOM 786 N N . GLY A 1 95 ? 9.710 8.113 12.051 1.00 31.48 95 GLY A N 1
ATOM 787 C CA . GLY A 1 95 ? 10.671 9.229 12.058 1.00 31.48 95 GLY A CA 1
ATOM 788 C C . GLY A 1 95 ? 12.141 8.913 11.727 1.00 31.48 95 GLY A C 1
ATOM 789 O O . GLY A 1 95 ? 12.951 9.837 11.694 1.00 31.48 95 GLY A O 1
ATOM 790 N N . PHE A 1 96 ? 12.512 7.649 11.475 1.00 33.03 96 PHE A N 1
ATOM 791 C CA . PHE A 1 96 ? 13.903 7.242 11.186 1.00 33.03 96 PHE A CA 1
ATOM 792 C C . PHE A 1 96 ? 14.262 7.186 9.691 1.00 33.03 96 PHE A C 1
ATOM 794 O O . PHE A 1 96 ? 15.407 6.903 9.349 1.00 33.03 96 PHE A O 1
ATOM 801 N N . ASN A 1 97 ? 13.321 7.466 8.785 1.00 37.47 97 ASN A N 1
ATOM 802 C CA . ASN A 1 97 ? 13.615 7.623 7.359 1.00 37.47 97 ASN A CA 1
ATOM 803 C C . ASN A 1 97 ? 13.469 9.096 6.970 1.00 37.47 97 ASN A C 1
ATOM 805 O O . ASN A 1 97 ? 12.361 9.618 6.997 1.00 37.47 97 ASN A O 1
ATOM 809 N N . HIS A 1 98 ? 14.548 9.729 6.494 1.00 34.91 98 HIS A N 1
ATOM 810 C CA . HIS A 1 98 ? 14.542 11.092 5.926 1.00 34.91 98 HIS A CA 1
ATOM 811 C C . HIS A 1 98 ? 13.639 11.266 4.683 1.00 34.91 98 HIS A C 1
ATOM 813 O O . HIS A 1 98 ? 13.602 12.342 4.101 1.00 34.91 98 HIS A O 1
ATOM 819 N N . ARG A 1 99 ? 12.948 10.201 4.253 1.00 43.00 99 ARG A N 1
ATOM 820 C CA . ARG A 1 99 ? 12.077 10.146 3.071 1.00 43.00 99 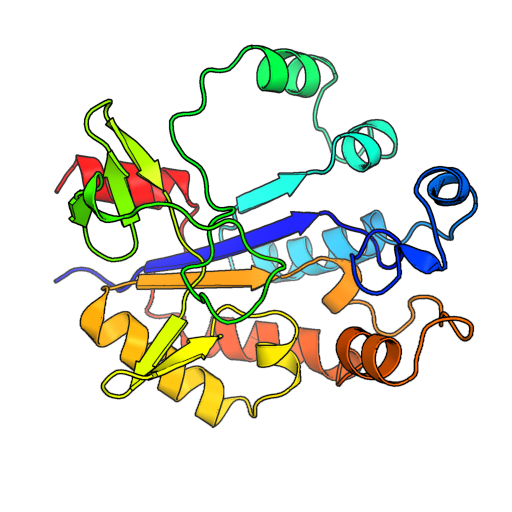ARG A CA 1
ATOM 821 C C . ARG A 1 99 ? 10.607 10.441 3.369 1.00 43.00 99 ARG A C 1
ATOM 823 O O . ARG A 1 99 ? 9.856 10.652 2.431 1.00 43.00 99 ARG A O 1
ATOM 830 N N . HIS A 1 100 ? 10.192 10.406 4.635 1.00 43.50 100 HIS A N 1
ATOM 831 C CA . HIS A 1 100 ? 8.811 10.696 5.019 1.00 43.50 100 HIS A CA 1
ATOM 832 C C . HIS A 1 100 ? 8.737 12.082 5.654 1.00 43.50 100 HIS A C 1
ATOM 834 O O . HIS A 1 100 ? 9.598 12.434 6.468 1.00 43.50 100 HIS A O 1
ATOM 840 N N . GLY A 1 101 ? 7.723 12.861 5.274 1.00 37.88 101 GLY A N 1
ATOM 841 C CA . GLY A 1 101 ? 7.451 14.162 5.877 1.00 37.88 101 GLY A CA 1
ATOM 842 C C . GLY A 1 101 ? 7.291 14.042 7.394 1.00 37.88 101 GLY A C 1
ATOM 843 O O . GLY A 1 101 ? 6.733 13.068 7.900 1.00 37.88 101 GLY A O 1
ATOM 844 N N . LYS A 1 102 ? 7.809 15.021 8.137 1.00 44.62 102 LYS A N 1
ATOM 845 C CA . LYS A 1 102 ? 7.591 15.127 9.583 1.00 44.62 102 LYS A CA 1
ATOM 846 C C . LYS A 1 102 ? 6.399 16.051 9.811 1.00 44.62 102 LYS A C 1
ATOM 848 O O . LYS A 1 102 ? 6.542 17.256 9.654 1.00 44.62 102 LYS A O 1
ATOM 853 N N . ILE A 1 103 ? 5.251 15.485 10.173 1.00 49.41 103 ILE A N 1
ATOM 854 C CA . ILE A 1 103 ? 4.102 16.251 10.665 1.00 49.41 103 ILE A CA 1
ATOM 855 C C . ILE A 1 103 ? 4.247 16.400 12.180 1.00 49.41 103 ILE A C 1
ATOM 857 O O . ILE A 1 103 ? 4.537 15.423 12.879 1.00 49.41 103 ILE A O 1
ATOM 861 N N . ASP A 1 104 ? 4.071 17.622 12.680 1.00 53.28 104 ASP A N 1
ATOM 862 C CA . ASP A 1 104 ? 3.935 17.882 14.110 1.00 53.28 104 ASP A CA 1
ATOM 863 C C . ASP A 1 104 ? 2.546 17.431 14.578 1.00 53.28 104 ASP A C 1
ATOM 865 O O . ASP A 1 104 ? 1.552 18.144 14.460 1.00 53.28 104 ASP A O 1
ATOM 869 N N . LEU A 1 105 ? 2.481 16.209 15.106 1.00 56.84 105 LEU A N 1
ATOM 870 C CA . LEU A 1 105 ? 1.237 15.605 15.579 1.00 56.84 105 LEU A CA 1
ATOM 871 C C . LEU A 1 105 ? 0.684 16.255 16.860 1.00 56.84 105 LEU A C 1
ATOM 873 O O . LEU A 1 105 ? -0.403 15.874 17.285 1.00 56.84 105 LEU A O 1
ATOM 877 N N . THR A 1 106 ? 1.387 17.205 17.493 1.00 57.31 106 THR A N 1
ATOM 878 C CA . THR A 1 106 ? 0.878 17.880 18.705 1.00 57.31 106 THR A CA 1
ATOM 879 C C . THR A 1 106 ? -0.356 18.741 18.433 1.00 57.31 106 THR A C 1
ATOM 881 O O . THR A 1 106 ? -1.138 18.991 19.347 1.00 57.31 106 THR A O 1
ATOM 884 N N . GLN A 1 107 ? -0.567 19.125 17.173 1.00 59.41 107 GLN A N 1
ATOM 885 C CA . GLN A 1 107 ? -1.722 19.903 16.718 1.00 59.41 107 GLN A CA 1
ATOM 886 C C . GLN A 1 107 ? -2.923 19.024 16.327 1.00 59.41 107 GLN A C 1
ATOM 888 O O . GLN A 1 107 ? -3.961 19.540 15.918 1.00 59.41 107 GLN A O 1
ATOM 893 N N . TYR A 1 108 ? -2.801 17.697 16.457 1.00 64.00 108 TYR A N 1
ATOM 894 C CA . TYR A 1 108 ? -3.792 16.743 15.973 1.00 64.00 108 TYR A CA 1
ATOM 895 C C . TYR A 1 108 ? -4.400 15.915 17.105 1.00 64.00 108 TYR A C 1
ATOM 897 O O . TYR A 1 108 ? -3.711 15.335 17.944 1.00 64.00 108 TYR A O 1
ATOM 905 N N . ASN A 1 109 ? -5.719 15.756 17.061 1.00 79.25 109 ASN A N 1
ATOM 906 C CA . ASN A 1 109 ? -6.452 14.830 17.909 1.00 79.25 109 ASN A CA 1
ATOM 907 C C . ASN A 1 109 ? -6.466 13.439 17.271 1.00 79.25 109 ASN A C 1
ATOM 909 O O . ASN A 1 109 ? -7.058 13.234 16.210 1.00 79.25 109 ASN A O 1
ATOM 913 N N . LYS A 1 110 ? -5.834 12.458 17.922 1.00 84.38 110 LYS A N 1
ATOM 914 C CA . LYS A 1 110 ? -5.858 11.069 17.449 1.00 84.38 110 LYS A CA 1
ATOM 915 C C . LYS A 1 110 ? -7.215 10.417 17.738 1.00 84.38 110 LYS A C 1
ATOM 917 O O . LYS A 1 110 ? -7.639 10.343 18.891 1.00 84.38 110 LYS A O 1
ATOM 922 N N . LYS A 1 111 ? -7.845 9.847 16.710 1.00 86.19 111 LYS A N 1
ATOM 923 C CA . LYS A 1 111 ? -9.047 9.009 16.810 1.00 86.19 111 LYS A CA 1
ATOM 924 C C . LYS A 1 111 ? -8.824 7.700 16.056 1.00 86.19 111 LYS A C 1
ATOM 926 O O . LYS A 1 111 ? -8.884 7.660 14.827 1.00 86.19 111 LYS A O 1
ATOM 931 N N . LEU A 1 112 ? -8.616 6.610 16.804 1.00 89.44 112 LEU A N 1
ATOM 932 C CA . LEU A 1 112 ? -8.236 5.308 16.236 1.00 89.44 112 LEU A CA 1
ATOM 933 C C . LEU A 1 112 ? -7.003 5.479 15.323 1.00 89.44 112 LEU A C 1
ATOM 935 O O . LEU A 1 112 ? -6.060 6.168 15.704 1.00 89.44 112 LEU A O 1
ATOM 939 N N . LEU A 1 113 ? -7.025 4.915 14.111 1.00 88.25 113 LEU A N 1
ATOM 940 C CA . LEU A 1 113 ? -5.951 5.095 13.131 1.00 88.25 113 LEU A CA 1
ATOM 941 C C . LEU A 1 113 ? -5.762 6.522 12.601 1.00 88.25 113 LEU A C 1
ATOM 943 O O . LEU A 1 113 ? -4.718 6.770 12.011 1.00 88.25 113 LEU A O 1
ATOM 947 N N . ALA A 1 114 ? -6.734 7.421 12.751 1.00 87.88 114 ALA A N 1
ATOM 948 C CA . ALA A 1 114 ? -6.702 8.733 12.114 1.00 87.88 114 ALA A CA 1
ATOM 949 C C . ALA A 1 114 ? -6.293 9.840 13.087 1.00 87.88 114 ALA A C 1
ATOM 951 O O . ALA A 1 114 ? -6.427 9.714 14.307 1.00 87.88 114 ALA A O 1
ATOM 952 N N . TYR A 1 115 ? -5.854 10.953 12.523 1.00 83.19 115 TYR A N 1
ATOM 953 C CA . TYR A 1 115 ? -5.539 12.188 13.222 1.00 83.19 115 TYR A CA 1
ATOM 954 C C . TYR A 1 115 ? -6.409 13.295 12.636 1.00 83.19 115 TYR A C 1
ATOM 956 O O . TYR A 1 115 ? -6.611 13.322 11.429 1.00 83.19 115 TYR A O 1
ATOM 964 N N . ARG A 1 116 ? -6.951 14.177 13.474 1.00 85.00 116 ARG A N 1
ATOM 965 C CA . ARG A 1 116 ? -7.747 15.320 13.020 1.00 85.00 116 ARG A CA 1
ATOM 966 C C . ARG A 1 116 ? -7.167 16.615 13.550 1.00 85.00 116 ARG A C 1
ATOM 968 O O . ARG A 1 116 ? -6.952 16.706 14.759 1.00 85.00 116 ARG A O 1
ATOM 975 N N . ASP A 1 117 ? -6.926 17.586 12.684 1.00 78.12 117 ASP A N 1
ATOM 976 C CA . ASP A 1 117 ? -6.483 18.913 13.114 1.00 78.12 117 ASP A CA 1
ATOM 977 C C . ASP A 1 117 ? -7.649 19.778 13.639 1.00 78.12 117 ASP A C 1
ATOM 979 O O . ASP A 1 117 ? -8.799 19.329 13.745 1.00 78.12 117 ASP A O 1
ATOM 983 N N . SER A 1 118 ? -7.343 21.022 14.015 1.00 76.50 118 SER A N 1
ATOM 984 C CA . SER A 1 118 ? -8.324 22.002 14.498 1.00 76.50 118 SER A CA 1
ATOM 985 C C . SER A 1 118 ? -9.264 22.540 13.418 1.00 76.50 118 SER A C 1
ATOM 987 O O . SER A 1 118 ? -10.338 23.035 13.755 1.00 76.50 118 SER A O 1
ATOM 989 N N . GLU A 1 119 ? -8.878 22.459 12.146 1.00 75.88 119 GLU A N 1
ATOM 990 C CA . GLU A 1 119 ? -9.682 22.912 11.003 1.00 75.88 119 GLU A CA 1
ATOM 991 C C . GLU A 1 119 ? -10.622 21.806 10.497 1.00 75.88 119 GLU A C 1
ATOM 993 O O . GLU A 1 119 ? -11.522 22.043 9.692 1.00 75.88 119 GLU A O 1
ATOM 998 N N . GLY A 1 120 ? -10.477 20.600 11.045 1.00 76.25 120 GLY A N 1
ATOM 999 C CA . GLY A 1 120 ? -11.325 19.455 10.774 1.00 76.25 120 GLY A CA 1
ATOM 1000 C C . GLY A 1 120 ? -10.783 18.521 9.696 1.00 76.25 120 GLY A C 1
ATOM 1001 O O . GLY A 1 120 ? -11.500 17.579 9.350 1.00 76.25 120 GLY A O 1
ATOM 1002 N N . PHE A 1 121 ? -9.553 18.739 9.225 1.00 74.81 121 PHE A N 1
ATOM 1003 C CA . PHE A 1 121 ? -8.858 17.918 8.239 1.00 74.81 121 PHE A CA 1
ATOM 1004 C C . PHE A 1 121 ? -8.376 16.602 8.850 1.00 74.81 121 PHE A C 1
ATOM 1006 O O . PHE A 1 121 ? -7.886 16.565 9.983 1.00 74.81 121 PHE A O 1
ATOM 1013 N N . TRP A 1 122 ? -8.518 15.510 8.097 1.00 81.50 122 TRP A N 1
ATOM 1014 C CA . TRP A 1 122 ? -8.140 14.171 8.540 1.00 81.50 122 TRP A CA 1
ATOM 1015 C C . TRP A 1 122 ? -6.819 13.703 7.923 1.00 81.50 122 TRP A C 1
ATOM 1017 O O . TRP A 1 122 ? -6.649 13.698 6.714 1.00 81.50 122 TRP A O 1
ATOM 1027 N N . GLU A 1 123 ? -5.924 13.182 8.749 1.00 78.81 123 GLU A N 1
ATOM 1028 C CA . GLU A 1 123 ? -4.715 12.483 8.324 1.00 78.81 123 GLU A CA 1
ATOM 1029 C C . GLU A 1 123 ? -4.847 10.985 8.634 1.00 78.81 123 GLU A C 1
ATOM 1031 O O . GLU A 1 123 ? -5.116 10.583 9.776 1.00 78.81 123 GLU A O 1
ATOM 1036 N N . LEU A 1 124 ? -4.653 10.144 7.617 1.00 84.00 124 LEU A N 1
ATOM 1037 C CA . LEU A 1 124 ? -4.722 8.685 7.701 1.00 84.00 124 LEU A CA 1
ATOM 1038 C C . LEU A 1 124 ? -3.331 8.066 7.501 1.00 84.00 124 LEU A C 1
ATOM 1040 O O . LEU A 1 124 ? -3.004 7.626 6.396 1.00 84.00 124 LEU A O 1
ATOM 1044 N N . PRO A 1 125 ? -2.519 7.945 8.565 1.00 83.56 125 PRO A N 1
ATOM 1045 C CA . PRO A 1 125 ? -1.187 7.387 8.444 1.00 83.56 125 PRO A CA 1
ATOM 1046 C C . PRO A 1 125 ? -1.199 5.925 8.018 1.00 83.56 125 PRO A C 1
ATOM 1048 O O . PRO A 1 125 ? -2.010 5.101 8.463 1.00 83.56 125 PRO A O 1
ATOM 1051 N N . ILE A 1 126 ? -0.170 5.564 7.259 1.00 86.50 126 ILE A N 1
ATOM 1052 C CA . ILE A 1 126 ? 0.123 4.163 6.993 1.00 86.50 126 ILE A CA 1
ATOM 1053 C C . ILE A 1 126 ? 0.487 3.420 8.289 1.00 86.50 126 ILE A C 1
ATOM 1055 O O . ILE A 1 126 ? 1.105 3.960 9.215 1.00 86.50 126 ILE A O 1
ATOM 1059 N N . SER A 1 127 ? 0.080 2.153 8.384 1.00 92.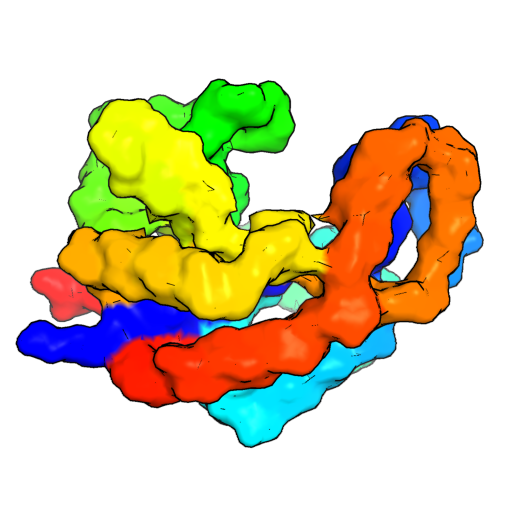62 127 SER A N 1
ATOM 1060 C CA . SER A 1 127 ? 0.125 1.434 9.657 1.00 92.62 127 SER A CA 1
ATOM 1061 C C . SER A 1 127 ? 1.533 1.051 10.110 1.00 92.62 127 SER A C 1
ATOM 1063 O O . SER A 1 127 ? 2.343 0.488 9.376 1.00 92.62 127 SER A O 1
ATOM 1065 N N . ASN A 1 128 ? 1.785 1.293 11.391 1.00 91.00 128 ASN A N 1
ATOM 1066 C CA . ASN A 1 128 ? 3.039 1.011 12.070 1.00 91.00 128 ASN A CA 1
ATOM 1067 C C . ASN A 1 128 ? 2.808 0.096 13.275 1.00 91.00 128 ASN A C 1
ATOM 1069 O O . ASN A 1 128 ? 1.807 0.217 13.979 1.00 91.00 128 ASN A O 1
ATOM 1073 N N . LEU A 1 129 ? 3.754 -0.803 13.542 1.00 93.12 129 LEU A N 1
ATOM 1074 C CA . LEU A 1 129 ? 3.731 -1.679 14.706 1.00 93.12 129 LEU A CA 1
ATOM 1075 C C . LEU A 1 129 ? 4.586 -1.095 15.832 1.00 93.12 129 LEU A C 1
ATOM 1077 O O . LEU A 1 129 ? 5.810 -1.085 15.743 1.00 93.12 129 LEU A O 1
ATOM 1081 N N . SER A 1 130 ? 3.957 -0.696 16.937 1.00 91.12 130 SER A N 1
ATOM 1082 C CA . SER A 1 130 ? 4.684 -0.211 18.119 1.00 91.12 130 SER A CA 1
ATOM 1083 C C . SER A 1 130 ? 4.916 -1.318 19.154 1.00 91.12 130 SER A C 1
ATOM 1085 O O . SER A 1 130 ? 3.966 -1.918 19.686 1.00 91.12 130 SER A O 1
ATOM 1087 N N . ILE A 1 131 ? 6.188 -1.560 19.484 1.00 89.38 131 ILE A N 1
ATOM 1088 C CA . ILE A 1 131 ? 6.640 -2.469 20.546 1.00 89.38 131 ILE A CA 1
ATOM 1089 C C . ILE A 1 131 ? 7.451 -1.652 21.557 1.00 89.38 131 ILE A C 1
ATOM 1091 O O . ILE A 1 131 ? 8.587 -1.254 21.301 1.00 89.38 131 ILE A O 1
ATOM 1095 N N . GLY A 1 132 ? 6.848 -1.372 22.715 1.00 88.88 132 GLY A N 1
ATOM 1096 C CA . GLY A 1 132 ? 7.414 -0.422 23.672 1.00 88.88 132 GLY A CA 1
ATOM 1097 C C . GLY A 1 132 ? 7.525 0.969 23.045 1.00 88.88 132 GLY A C 1
ATOM 1098 O O . GLY A 1 132 ? 6.547 1.474 22.498 1.00 88.88 132 GLY A O 1
ATOM 1099 N N . LYS A 1 133 ? 8.722 1.561 23.105 1.00 85.12 133 LYS A N 1
ATOM 1100 C CA . LYS A 1 133 ? 9.037 2.865 22.496 1.00 85.12 133 LYS A CA 1
ATOM 1101 C C . LYS A 1 133 ? 9.506 2.764 21.036 1.00 85.12 133 LYS A C 1
ATOM 1103 O O . LYS A 1 133 ? 9.747 3.790 20.413 1.00 85.12 133 LYS A O 1
ATOM 1108 N N . ILE A 1 134 ? 9.665 1.551 20.500 1.00 86.19 134 ILE A N 1
ATOM 1109 C CA . ILE A 1 134 ? 10.172 1.331 19.142 1.00 86.19 134 ILE A CA 1
ATOM 1110 C C . ILE A 1 134 ? 8.992 1.174 18.184 1.00 86.19 134 ILE A C 1
ATOM 1112 O O . ILE A 1 134 ? 8.076 0.384 18.429 1.00 86.19 134 ILE A O 1
ATOM 1116 N N . ILE A 1 135 ? 9.036 1.923 17.085 1.00 88.12 135 ILE A N 1
ATOM 1117 C CA . ILE A 1 135 ? 8.057 1.873 16.000 1.00 88.12 135 ILE A CA 1
ATOM 1118 C C . ILE A 1 135 ? 8.668 1.061 14.867 1.00 88.12 135 ILE A C 1
ATOM 1120 O O . ILE A 1 135 ? 9.789 1.337 14.455 1.00 88.12 135 ILE A O 1
ATOM 1124 N N . PHE A 1 136 ? 7.943 0.065 14.370 1.00 91.38 136 PHE A N 1
ATOM 1125 C CA . PHE A 1 136 ? 8.344 -0.723 13.218 1.00 91.38 136 PHE A CA 1
ATOM 1126 C C . PHE A 1 136 ? 7.416 -0.460 12.034 1.00 91.38 136 PHE A C 1
ATOM 1128 O O . PHE A 1 136 ? 6.194 -0.520 12.189 1.00 91.38 136 PHE A O 1
ATOM 1135 N N . PRO A 1 137 ? 7.984 -0.262 10.842 1.00 90.62 137 PRO A N 1
ATOM 1136 C CA . PRO A 1 137 ? 7.217 -0.114 9.620 1.00 90.62 137 PRO A CA 1
ATOM 1137 C C . PRO A 1 137 ? 6.441 -1.392 9.298 1.00 90.62 137 PRO A C 1
ATOM 1139 O O . PRO A 1 137 ? 7.027 -2.469 9.169 1.00 90.62 137 PRO A O 1
ATOM 1142 N N . TRP A 1 138 ? 5.115 -1.287 9.200 1.00 95.50 138 TRP A N 1
ATOM 1143 C CA . TRP A 1 138 ? 4.235 -2.456 9.090 1.00 95.50 138 TRP A CA 1
ATOM 1144 C C . TRP A 1 138 ? 3.061 -2.245 8.137 1.00 95.50 138 TRP A C 1
ATOM 1146 O O . TRP A 1 138 ? 2.010 -2.852 8.307 1.00 95.50 138 TRP A O 1
ATOM 1156 N N . TRP A 1 139 ? 3.238 -1.383 7.141 1.00 86.62 139 TRP A N 1
ATOM 1157 C CA . TRP A 1 139 ? 2.164 -0.867 6.295 1.00 86.62 139 TRP A CA 1
ATOM 1158 C C . TRP A 1 139 ? 1.970 -1.613 4.979 1.00 86.62 139 TRP A C 1
ATOM 1160 O O . TRP A 1 139 ? 1.044 -1.287 4.267 1.00 86.62 139 TRP A O 1
ATOM 1170 N N . GLY A 1 140 ? 2.804 -2.585 4.610 1.00 91.31 140 GLY A N 1
ATOM 1171 C CA . GLY A 1 140 ? 2.695 -3.247 3.304 1.00 91.31 140 GLY A CA 1
ATOM 1172 C C . GLY A 1 140 ? 3.993 -3.190 2.503 1.00 91.31 140 GLY A C 1
ATOM 1173 O O . GLY A 1 140 ? 5.087 -3.285 3.076 1.00 91.31 140 GLY A O 1
ATOM 1174 N N . GLY A 1 141 ? 3.867 -3.074 1.179 1.00 89.75 141 GLY A N 1
ATOM 1175 C CA . GLY A 1 141 ? 4.966 -2.931 0.222 1.00 89.75 141 GLY A CA 1
ATOM 1176 C C . GLY A 1 141 ? 6.190 -3.812 0.504 1.00 89.75 141 GLY A C 1
ATOM 1177 O O . GLY A 1 141 ? 6.099 -5.034 0.667 1.00 89.75 141 GLY A O 1
ATOM 1178 N N . GLY A 1 142 ? 7.367 -3.187 0.603 1.00 91.44 142 GLY A N 1
ATOM 1179 C CA . GLY A 1 142 ? 8.632 -3.889 0.84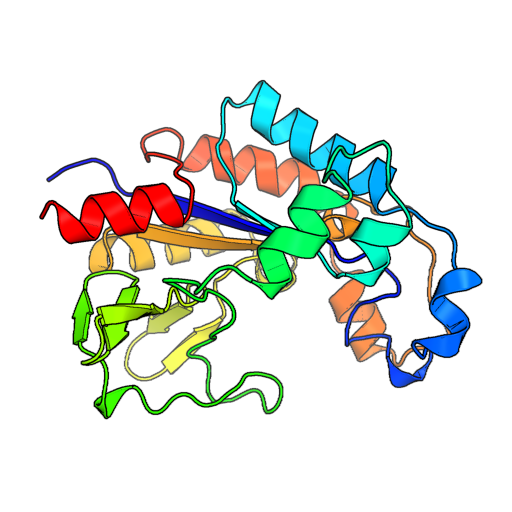8 1.00 91.44 142 GLY A CA 1
ATOM 1180 C C . GLY A 1 142 ? 8.649 -4.750 2.122 1.00 91.44 142 GLY A C 1
ATOM 1181 O O . GLY A 1 142 ? 9.214 -5.842 2.105 1.00 91.44 142 GLY A O 1
ATOM 1182 N N . TYR A 1 143 ? 7.992 -4.323 3.207 1.00 93.00 143 TYR A N 1
ATOM 1183 C CA . TYR A 1 143 ? 7.925 -5.096 4.459 1.00 93.00 143 TYR A CA 1
ATOM 1184 C C . TYR A 1 143 ? 7.028 -6.322 4.318 1.00 93.00 143 TYR A C 1
ATOM 1186 O O . TYR A 1 143 ? 7.368 -7.400 4.804 1.00 93.00 143 TYR A O 1
ATOM 1194 N N . PHE A 1 144 ? 5.932 -6.188 3.575 1.00 96.56 144 PHE A N 1
ATOM 1195 C CA . PHE A 1 144 ? 5.057 -7.302 3.231 1.00 96.56 144 PHE A CA 1
ATOM 1196 C C . PHE A 1 144 ? 5.737 -8.336 2.328 1.00 96.56 144 PHE A C 1
ATOM 1198 O O . PHE A 1 144 ? 5.485 -9.535 2.464 1.00 96.56 144 PHE A O 1
ATOM 1205 N N . ARG A 1 145 ? 6.646 -7.910 1.440 1.00 95.69 145 ARG A N 1
ATOM 1206 C CA . ARG A 1 145 ? 7.494 -8.819 0.643 1.00 95.69 145 ARG A CA 1
ATOM 1207 C C . ARG A 1 145 ? 8.657 -9.420 1.429 1.00 95.69 145 ARG A C 1
ATOM 1209 O O . ARG A 1 145 ? 9.052 -10.554 1.154 1.00 95.69 145 ARG A O 1
ATOM 1216 N N . LEU A 1 146 ? 9.200 -8.703 2.408 1.00 95.38 146 LEU A N 1
ATOM 1217 C CA . LEU A 1 146 ? 10.317 -9.168 3.231 1.00 95.38 146 LEU A CA 1
ATOM 1218 C C . LEU A 1 146 ? 9.877 -10.194 4.282 1.00 95.38 146 LEU A C 1
ATOM 1220 O O . LEU A 1 146 ? 10.445 -11.282 4.362 1.00 95.38 146 LEU A O 1
ATOM 1224 N N . LEU A 1 147 ? 8.864 -9.860 5.080 1.00 95.75 147 LEU A N 1
ATOM 1225 C CA . LEU A 1 147 ? 8.461 -10.639 6.249 1.00 95.75 147 LEU A CA 1
ATOM 1226 C C . LEU A 1 147 ? 7.711 -11.915 5.849 1.00 95.75 147 LEU A C 1
ATOM 1228 O O . LEU A 1 147 ? 7.146 -12.022 4.761 1.00 95.75 147 LEU A O 1
ATOM 1232 N N . ASN A 1 148 ? 7.700 -12.920 6.724 1.00 94.38 148 ASN A N 1
ATOM 1233 C CA . ASN A 1 148 ? 6.873 -14.109 6.510 1.00 94.38 148 ASN A CA 1
ATOM 1234 C C . ASN A 1 148 ? 5.386 -13.801 6.797 1.00 94.38 148 ASN A C 1
ATOM 1236 O O . ASN A 1 148 ? 5.076 -12.929 7.612 1.00 94.38 148 ASN A O 1
ATOM 1240 N N . LYS A 1 149 ? 4.469 -14.530 6.139 1.00 95.38 149 LYS A N 1
ATOM 1241 C CA . LYS A 1 149 ? 3.012 -14.284 6.200 1.00 95.38 149 LYS A CA 1
ATOM 1242 C C . LYS A 1 149 ? 2.476 -14.297 7.640 1.00 95.38 149 LYS A C 1
ATOM 1244 O O . LYS A 1 149 ? 1.704 -13.420 8.020 1.00 95.38 149 LYS A O 1
ATOM 1249 N N . THR A 1 150 ? 2.915 -15.263 8.449 1.00 96.00 150 THR A N 1
ATOM 1250 C CA . THR A 1 150 ? 2.458 -15.436 9.835 1.00 96.00 150 THR A CA 1
ATOM 1251 C C . THR A 1 150 ? 2.876 -14.266 10.716 1.00 96.00 150 THR A C 1
ATOM 1253 O O . THR A 1 150 ? 2.033 -13.682 11.390 1.00 96.00 150 THR A O 1
ATOM 1256 N N . LEU A 1 151 ? 4.154 -13.885 10.675 1.00 96.56 151 LEU A N 1
ATOM 1257 C CA . LEU A 1 151 ? 4.687 -12.768 11.450 1.00 96.56 151 LEU A CA 1
ATOM 1258 C C . LEU A 1 151 ? 4.019 -11.452 11.056 1.00 96.56 151 LEU A C 1
ATOM 1260 O O . LEU A 1 151 ? 3.602 -10.695 11.933 1.00 96.56 151 LEU A O 1
ATOM 1264 N N . PHE A 1 152 ? 3.871 -11.205 9.751 1.00 97.56 152 PHE A N 1
ATOM 1265 C CA . PHE A 1 152 ? 3.187 -10.012 9.265 1.00 97.56 152 PHE A CA 1
ATOM 1266 C C . PHE A 1 152 ? 1.760 -9.944 9.821 1.00 97.56 152 PHE A C 1
ATOM 1268 O O . PHE A 1 152 ? 1.400 -8.948 10.447 1.00 97.56 152 PHE A O 1
ATOM 1275 N N . ARG A 1 153 ? 0.996 -11.041 9.709 1.00 97.31 153 ARG A N 1
ATOM 1276 C CA . ARG A 1 153 ? -0.371 -11.166 10.238 1.00 97.31 153 ARG A CA 1
ATOM 1277 C C . ARG A 1 153 ? -0.450 -10.945 11.749 1.00 97.31 153 ARG A C 1
ATOM 1279 O O . ARG A 1 153 ? -1.362 -10.263 12.206 1.00 97.31 153 ARG A O 1
ATOM 1286 N N . CYS A 1 154 ? 0.481 -11.497 12.527 1.00 97.38 154 CYS A N 1
ATOM 1287 C CA . CYS A 1 154 ? 0.534 -11.269 13.973 1.00 97.38 154 CYS A CA 1
ATOM 1288 C C . CYS A 1 154 ? 0.738 -9.783 14.303 1.00 97.38 154 CYS A C 1
ATOM 1290 O O . CYS A 1 154 ? 0.058 -9.255 15.183 1.00 97.38 154 CYS A O 1
ATOM 1292 N N . GLY A 1 155 ? 1.617 -9.096 13.566 1.00 97.62 155 GLY A N 1
ATOM 1293 C CA . GLY A 1 155 ? 1.801 -7.650 13.698 1.00 97.62 155 GLY A CA 1
ATOM 1294 C C . GLY A 1 155 ? 0.529 -6.869 13.367 1.00 97.62 155 GLY A C 1
ATOM 1295 O O . GLY A 1 155 ? 0.111 -6.031 14.159 1.00 97.62 155 GLY A O 1
ATOM 1296 N N . VAL A 1 156 ? -0.154 -7.214 12.271 1.00 97.81 156 VAL A N 1
ATOM 1297 C CA . VAL A 1 156 ? -1.430 -6.584 11.886 1.00 97.81 156 VAL A CA 1
ATOM 1298 C C . VAL A 1 156 ? -2.504 -6.772 12.958 1.00 97.81 156 VAL A C 1
ATOM 1300 O O . VAL A 1 156 ? -3.122 -5.796 13.376 1.00 97.81 156 VAL A O 1
ATOM 1303 N N . LYS A 1 157 ? -2.675 -7.988 13.494 1.00 96.94 157 LYS A N 1
ATOM 1304 C CA . LYS A 1 157 ? -3.624 -8.246 14.593 1.00 96.94 157 LYS A CA 1
ATOM 1305 C C . LYS A 1 157 ? -3.317 -7.408 15.839 1.00 96.94 157 LYS A C 1
ATOM 1307 O O . LYS A 1 157 ? -4.236 -6.916 16.485 1.00 96.94 157 LYS A O 1
ATOM 1312 N N . ARG A 1 158 ? -2.034 -7.208 16.157 1.00 96.38 158 ARG A N 1
ATOM 1313 C CA . ARG A 1 158 ? -1.592 -6.365 17.280 1.00 96.38 158 ARG A CA 1
ATOM 1314 C C . ARG A 1 158 ? -1.832 -4.870 17.046 1.00 96.38 158 ARG A C 1
ATOM 1316 O O . ARG A 1 158 ? -2.056 -4.140 18.009 1.00 96.38 158 ARG A O 1
ATOM 1323 N N . ILE A 1 159 ? -1.773 -4.409 15.799 1.00 95.94 159 ILE A N 1
ATOM 1324 C CA . ILE A 1 159 ? -2.158 -3.036 15.437 1.00 95.94 159 ILE A CA 1
ATOM 1325 C C . ILE A 1 159 ? -3.673 -2.885 15.600 1.00 95.94 159 ILE A C 1
ATOM 1327 O O . ILE A 1 159 ? -4.129 -2.015 16.338 1.00 95.94 159 ILE A O 1
ATOM 1331 N N . MET A 1 160 ? -4.449 -3.801 15.016 1.00 95.69 160 MET A N 1
ATOM 1332 C CA . MET A 1 160 ? -5.912 -3.789 15.092 1.00 95.69 160 MET A CA 1
ATOM 1333 C C . MET A 1 160 ? -6.438 -3.837 16.528 1.00 95.69 160 MET A C 1
ATOM 1335 O O . MET A 1 160 ? -7.399 -3.144 16.838 1.00 95.69 160 MET A O 1
ATOM 1339 N N . SER A 1 161 ? -5.801 -4.589 17.434 1.00 93.44 161 SER A N 1
ATOM 1340 C CA . SER A 1 161 ? -6.235 -4.644 18.839 1.00 93.44 161 SER A CA 1
ATOM 1341 C C . SER A 1 161 ? -6.141 -3.298 19.566 1.00 93.44 161 SER A C 1
ATOM 1343 O O . SER A 1 161 ? -6.741 -3.141 20.623 1.00 93.44 161 SER A O 1
ATOM 1345 N N . LYS A 1 162 ? -5.354 -2.350 19.043 1.00 90.81 162 LYS A N 1
ATOM 1346 C CA . LYS A 1 162 ? -5.211 -0.996 19.596 1.00 90.81 162 LYS A CA 1
ATOM 1347 C C . LYS A 1 162 ? -6.030 0.026 18.819 1.00 90.81 162 LYS A C 1
ATOM 1349 O O . LYS A 1 162 ? -6.680 0.871 19.417 1.00 90.81 162 LYS A O 1
ATOM 1354 N N . GLU A 1 163 ? -5.989 -0.063 17.496 1.00 91.25 163 GLU A N 1
ATOM 1355 C CA . GLU A 1 163 ? -6.496 0.987 16.613 1.00 91.25 163 GLU A CA 1
ATOM 1356 C C . GLU A 1 163 ? -7.870 0.653 16.014 1.00 91.25 163 GLU A C 1
ATOM 1358 O O . GLU A 1 163 ? -8.440 1.462 15.294 1.00 91.25 163 GLU A O 1
ATOM 1363 N N . SER A 1 164 ? -8.414 -0.544 16.270 1.00 93.00 164 SER A N 1
ATOM 1364 C CA . SER A 1 164 ? -9.642 -1.063 15.636 1.00 93.00 164 SER A CA 1
ATOM 1365 C C . SER A 1 164 ? -9.634 -1.003 14.098 1.00 93.00 164 SER A C 1
ATOM 1367 O O . SER A 1 164 ? -10.681 -1.036 13.444 1.00 93.00 164 SER A O 1
ATOM 1369 N N . GLY A 1 165 ? -8.443 -0.922 13.505 1.00 95.12 165 GLY A N 1
ATOM 1370 C CA . GLY A 1 165 ? -8.259 -0.892 12.069 1.00 95.12 165 GLY A CA 1
ATOM 1371 C C . GLY A 1 165 ? -6.813 -1.101 11.641 1.00 95.12 165 GLY A C 1
ATOM 1372 O O . GLY A 1 165 ? -5.903 -1.165 12.471 1.00 95.12 165 GLY A O 1
ATOM 1373 N N . TYR A 1 166 ? -6.613 -1.229 10.331 1.00 97.44 166 TYR A N 1
ATOM 1374 C CA . TYR A 1 166 ? -5.302 -1.353 9.701 1.00 97.44 166 TYR A CA 1
ATOM 1375 C C . TYR A 1 166 ? -5.282 -0.710 8.303 1.00 97.44 166 TYR A C 1
ATOM 1377 O O . TYR A 1 166 ? -6.229 -0.877 7.537 1.00 97.44 166 TYR A O 1
ATOM 1385 N N . MET A 1 167 ? -4.197 -0.003 7.981 1.00 96.12 167 MET A N 1
ATOM 1386 C CA . MET A 1 167 ? -3.928 0.647 6.693 1.00 96.12 167 MET A CA 1
ATOM 1387 C C . MET A 1 167 ? -2.808 -0.103 5.962 1.00 96.12 167 MET A C 1
ATOM 1389 O O . MET A 1 167 ? -1.652 -0.072 6.398 1.00 96.12 167 MET A O 1
ATOM 1393 N N . PHE A 1 168 ? -3.161 -0.776 4.867 1.00 96.69 168 PHE A N 1
ATOM 1394 C CA . PHE A 1 168 ? -2.243 -1.461 3.961 1.00 96.69 168 PHE A CA 1
ATOM 1395 C C . PHE A 1 168 ? -1.948 -0.578 2.744 1.00 96.69 168 PHE A C 1
ATOM 1397 O O . PHE A 1 168 ? -2.873 -0.103 2.106 1.00 96.69 168 PHE A O 1
ATOM 1404 N N . TYR A 1 169 ? -0.679 -0.429 2.390 1.00 94.19 169 TYR A N 1
ATOM 1405 C CA . TYR A 1 169 ? -0.162 0.381 1.297 1.00 94.19 169 TYR A CA 1
ATOM 1406 C C . TYR A 1 169 ? 0.665 -0.485 0.342 1.00 94.19 169 TYR A C 1
ATOM 1408 O O . TYR A 1 169 ? 1.523 -1.272 0.775 1.00 94.19 169 TYR A O 1
ATOM 1416 N N . ALA A 1 170 ? 0.419 -0.334 -0.954 1.00 95.00 170 ALA A N 1
ATOM 1417 C CA . ALA A 1 170 ? 1.154 -1.018 -2.011 1.00 95.00 170 ALA A CA 1
ATOM 1418 C C . ALA A 1 170 ? 1.132 -0.226 -3.322 1.00 95.00 170 ALA A C 1
ATOM 1420 O O . ALA A 1 170 ? 0.414 0.760 -3.455 1.00 95.00 170 ALA A O 1
ATOM 1421 N N . HIS A 1 171 ? 1.886 -0.712 -4.303 1.00 95.06 171 HIS A N 1
ATOM 1422 C CA . HIS A 1 171 ? 1.879 -0.190 -5.668 1.00 95.06 171 HIS A CA 1
ATOM 1423 C C . HIS A 1 171 ? 1.505 -1.292 -6.665 1.00 95.06 171 HIS A C 1
ATOM 1425 O O . HIS A 1 171 ? 1.786 -2.468 -6.398 1.00 95.06 171 HIS A O 1
ATOM 1431 N N . PRO A 1 172 ? 0.956 -0.950 -7.845 1.00 91.62 172 PRO A N 1
ATOM 1432 C CA . PRO A 1 172 ? 0.690 -1.909 -8.909 1.00 91.62 172 PRO A CA 1
ATOM 1433 C C . PRO A 1 172 ? 1.909 -2.736 -9.284 1.00 91.62 172 PRO A C 1
ATOM 1435 O O . PRO A 1 172 ? 1.813 -3.959 -9.306 1.00 91.62 172 PRO A O 1
ATOM 1438 N N . TRP A 1 173 ? 3.065 -2.104 -9.501 1.00 95.69 173 TRP A N 1
ATOM 1439 C CA . TRP A 1 173 ? 4.285 -2.789 -9.940 1.00 95.69 173 TRP A CA 1
ATOM 1440 C C . TRP A 1 173 ? 4.712 -3.940 -9.008 1.00 95.69 173 TRP A C 1
ATOM 1442 O O . TRP A 1 173 ? 5.382 -4.884 -9.421 1.00 95.69 173 TRP A O 1
ATOM 1452 N N . GLU A 1 174 ? 4.274 -3.933 -7.744 1.00 96.88 174 GLU A N 1
ATOM 1453 C CA . GLU A 1 174 ? 4.607 -4.977 -6.775 1.00 96.88 174 GLU A CA 1
ATOM 1454 C C . GLU A 1 174 ? 3.967 -6.339 -7.106 1.00 96.88 174 GLU A C 1
ATOM 1456 O O . GLU A 1 174 ? 4.466 -7.363 -6.628 1.00 96.88 174 GLU A O 1
ATOM 1461 N N . ILE A 1 175 ? 2.912 -6.376 -7.935 1.00 95.31 175 ILE A N 1
ATOM 1462 C CA . ILE A 1 175 ? 2.287 -7.613 -8.434 1.00 95.31 175 ILE A CA 1
ATOM 1463 C C . ILE A 1 175 ? 2.955 -8.167 -9.699 1.00 95.31 175 ILE A C 1
ATOM 1465 O O . ILE A 1 175 ? 2.654 -9.293 -10.102 1.00 95.31 175 ILE A O 1
ATOM 1469 N N . ASP A 1 176 ? 3.860 -7.408 -10.317 1.00 96.25 176 ASP A N 1
ATOM 1470 C CA . ASP A 1 176 ? 4.447 -7.736 -11.609 1.00 96.25 176 ASP A CA 1
ATOM 1471 C C . ASP A 1 176 ? 5.924 -8.152 -11.485 1.00 96.25 176 ASP A C 1
ATOM 1473 O O . ASP A 1 176 ? 6.834 -7.320 -11.483 1.00 96.25 176 ASP A O 1
ATOM 1477 N N . PRO A 1 177 ? 6.221 -9.460 -11.379 1.00 96.31 177 PRO A N 1
ATOM 1478 C CA . PRO A 1 177 ? 7.600 -9.927 -11.285 1.00 96.31 177 PRO A CA 1
ATOM 1479 C C . PRO A 1 177 ? 8.386 -9.818 -12.600 1.00 96.31 177 PRO A C 1
ATOM 1481 O O . PRO A 1 177 ? 9.618 -9.948 -12.559 1.00 96.31 177 PRO A O 1
ATOM 1484 N N . GLU A 1 178 ? 7.699 -9.611 -13.727 1.00 96.56 178 GLU A N 1
ATOM 1485 C CA . GLU A 1 178 ? 8.276 -9.584 -15.076 1.00 96.56 178 GLU A CA 1
ATOM 1486 C C . GLU A 1 178 ? 8.593 -8.163 -15.554 1.00 96.56 178 GLU A C 1
ATOM 1488 O O . GLU A 1 178 ? 9.049 -7.974 -16.677 1.00 96.56 178 GLU A O 1
ATOM 1493 N N . GLN A 1 179 ? 8.426 -7.167 -14.682 1.00 96.31 179 GLN A N 1
ATOM 1494 C CA . GLN A 1 179 ? 8.895 -5.812 -14.934 1.00 96.31 179 GLN A CA 1
ATOM 1495 C C . GLN A 1 179 ? 10.409 -5.758 -15.259 1.00 96.31 179 GLN A C 1
ATOM 1497 O O . GLN A 1 179 ? 11.198 -6.550 -14.707 1.00 96.31 179 GLN A O 1
ATOM 1502 N N . PRO A 1 180 ? 10.842 -4.798 -16.102 1.00 96.75 180 PRO A N 1
ATOM 1503 C CA . PRO A 1 180 ? 12.240 -4.601 -16.460 1.00 96.75 180 PRO A CA 1
ATOM 1504 C C . PRO A 1 180 ? 13.201 -4.498 -15.269 1.00 96.75 180 PRO A C 1
ATOM 1506 O O . PRO A 1 180 ? 12.869 -4.084 -14.151 1.00 96.75 180 PRO A O 1
ATOM 1509 N N . ARG A 1 181 ? 14.452 -4.905 -15.519 1.00 96.25 181 ARG A N 1
ATOM 1510 C CA . ARG A 1 181 ? 15.521 -4.930 -14.515 1.00 96.25 181 ARG A CA 1
ATOM 1511 C C . ARG A 1 181 ? 16.477 -3.760 -14.706 1.00 96.25 181 ARG A C 1
ATOM 1513 O O . ARG A 1 181 ? 17.260 -3.762 -15.648 1.00 96.25 181 ARG A O 1
ATOM 1520 N N . VAL A 1 182 ? 16.476 -2.834 -13.751 1.00 96.38 182 VAL A N 1
ATOM 1521 C CA . VAL A 1 182 ? 17.378 -1.675 -13.717 1.00 96.38 182 VAL A CA 1
ATOM 1522 C C . VAL A 1 182 ? 18.722 -2.115 -13.148 1.00 96.38 182 VAL A C 1
ATOM 1524 O O . VAL A 1 182 ? 18.862 -2.336 -11.940 1.00 96.38 182 VAL A O 1
ATOM 1527 N N . LYS A 1 183 ? 19.707 -2.335 -14.021 1.00 94.75 183 LYS A N 1
ATOM 1528 C CA . LYS A 1 183 ? 21.038 -2.838 -13.633 1.00 94.75 183 LYS A CA 1
ATOM 1529 C C . LYS A 1 183 ? 21.930 -1.724 -13.088 1.00 94.75 183 LYS A C 1
ATOM 1531 O O . LYS A 1 183 ? 22.805 -2.003 -12.275 1.00 94.75 183 LYS A O 1
ATOM 1536 N N . GLU A 1 184 ? 21.654 -0.497 -13.507 1.00 95.31 184 GLU A N 1
ATOM 1537 C CA . GLU A 1 184 ? 22.340 0.751 -13.177 1.00 95.31 184 GLU A CA 1
ATOM 1538 C C . GLU A 1 184 ? 22.072 1.185 -11.730 1.00 95.31 184 GLU A C 1
ATOM 1540 O O . GLU A 1 184 ? 22.868 1.900 -11.125 1.00 95.31 184 GLU A O 1
ATOM 1545 N N . ALA A 1 185 ? 20.956 0.736 -11.148 1.00 95.81 185 ALA A N 1
ATOM 1546 C CA . ALA A 1 185 ? 20.614 1.024 -9.766 1.00 95.81 185 ALA A CA 1
ATOM 1547 C C . ALA A 1 185 ? 21.550 0.291 -8.789 1.00 95.81 185 ALA A C 1
ATOM 1549 O O . ALA A 1 185 ? 21.933 -0.865 -8.989 1.00 95.81 185 ALA A O 1
ATOM 1550 N N . GLY A 1 186 ? 21.865 0.939 -7.665 1.00 96.38 186 GLY A N 1
ATOM 1551 C CA . GLY A 1 186 ? 22.677 0.331 -6.610 1.00 96.38 186 GLY A CA 1
ATOM 1552 C C . GLY A 1 186 ? 22.071 -0.974 -6.074 1.00 96.38 186 GLY A C 1
ATOM 1553 O O . GLY A 1 186 ? 20.847 -1.134 -6.008 1.00 96.38 186 GLY A O 1
ATOM 1554 N N . LEU A 1 187 ? 22.929 -1.908 -5.643 1.00 95.38 187 LEU A N 1
ATOM 1555 C CA . LEU A 1 187 ? 22.530 -3.260 -5.221 1.00 95.38 187 LEU A CA 1
ATOM 1556 C C . LEU A 1 187 ? 21.426 -3.252 -4.151 1.00 95.38 187 LEU A C 1
ATOM 1558 O O . LEU A 1 187 ? 20.491 -4.047 -4.217 1.00 95.38 187 LEU A O 1
ATOM 1562 N N . PHE A 1 188 ? 21.497 -2.315 -3.204 1.00 94.88 188 PHE A N 1
ATOM 1563 C CA . PHE A 1 188 ? 20.494 -2.150 -2.152 1.00 94.88 188 PHE A CA 1
ATOM 1564 C C . PHE A 1 188 ? 19.113 -1.739 -2.692 1.00 94.88 188 PHE A C 1
ATOM 1566 O O . PHE A 1 188 ? 18.096 -2.289 -2.268 1.00 94.88 188 PHE A O 1
ATOM 1573 N N . PHE A 1 189 ? 19.056 -0.811 -3.651 1.00 94.69 189 PHE A N 1
ATOM 1574 C CA . PHE A 1 189 ? 17.803 -0.373 -4.275 1.00 94.69 189 PHE A CA 1
ATOM 1575 C C . PHE A 1 189 ? 17.176 -1.487 -5.105 1.00 94.69 189 PHE A C 1
ATOM 1577 O O . PHE A 1 189 ? 15.982 -1.762 -4.976 1.00 94.69 189 PHE A O 1
ATOM 1584 N N . ARG A 1 190 ? 18.006 -2.200 -5.874 1.00 95.94 190 ARG A N 1
ATOM 1585 C CA . ARG A 1 190 ? 17.594 -3.390 -6.623 1.00 95.94 190 ARG A CA 1
ATOM 1586 C C . ARG A 1 190 ? 17.050 -4.465 -5.691 1.00 95.94 190 ARG A C 1
ATOM 1588 O O . ARG A 1 190 ? 15.972 -4.993 -5.945 1.00 95.94 190 ARG A O 1
ATOM 1595 N N . PHE A 1 191 ? 17.747 -4.759 -4.593 1.00 95.31 191 PHE A N 1
ATOM 1596 C CA . PHE A 1 191 ? 17.266 -5.701 -3.586 1.00 95.31 191 PHE A CA 1
ATOM 1597 C C . PHE A 1 191 ? 15.887 -5.289 -3.062 1.00 95.31 191 PHE A C 1
ATOM 1599 O O . PHE A 1 191 ? 14.948 -6.070 -3.160 1.00 95.31 191 PHE A O 1
ATOM 1606 N N . ARG A 1 192 ? 15.727 -4.052 -2.575 1.00 93.50 192 ARG A N 1
ATOM 1607 C CA . ARG A 1 192 ? 14.452 -3.564 -2.018 1.00 93.50 192 ARG A CA 1
ATOM 1608 C C . ARG A 1 192 ? 13.296 -3.614 -3.012 1.00 93.50 192 ARG A C 1
ATOM 1610 O O . ARG A 1 192 ? 12.180 -3.954 -2.626 1.00 93.50 192 ARG A O 1
ATOM 1617 N N . HIS A 1 193 ? 13.557 -3.252 -4.262 1.00 96.25 193 HIS A N 1
ATOM 1618 C CA . HIS A 1 193 ? 12.534 -3.215 -5.295 1.00 96.25 193 HIS A CA 1
ATOM 1619 C C . HIS A 1 193 ? 12.142 -4.637 -5.735 1.00 96.25 193 HIS A C 1
ATOM 1621 O O . HIS A 1 193 ? 10.965 -4.979 -5.742 1.00 96.25 193 HIS A O 1
ATOM 1627 N N . TYR A 1 194 ? 13.114 -5.518 -5.991 1.00 96.94 194 TYR A N 1
ATOM 1628 C CA . TYR A 1 194 ? 12.853 -6.841 -6.570 1.00 96.94 194 TYR A CA 1
ATOM 1629 C C . TYR A 1 194 ? 12.609 -7.977 -5.568 1.00 96.94 194 TYR A C 1
ATOM 1631 O O . TYR A 1 194 ? 12.215 -9.077 -5.976 1.00 96.94 194 TYR A O 1
ATOM 1639 N N . LEU A 1 195 ? 12.847 -7.751 -4.273 1.00 96.06 195 LEU A N 1
ATOM 1640 C CA . LEU A 1 195 ? 12.683 -8.754 -3.222 1.00 96.06 195 LEU A CA 1
ATOM 1641 C C . LEU A 1 195 ? 11.295 -9.400 -3.277 1.00 96.06 195 LEU A C 1
ATOM 1643 O O . LEU A 1 195 ? 10.292 -8.728 -3.072 1.00 96.06 195 LEU A O 1
ATOM 1647 N N . ASN A 1 196 ? 11.248 -10.721 -3.479 1.00 97.25 196 ASN A N 1
ATOM 1648 C CA . ASN A 1 196 ? 10.040 -11.551 -3.389 1.00 97.25 196 ASN A CA 1
ATOM 1649 C C . ASN A 1 196 ? 8.824 -11.076 -4.224 1.00 97.25 196 ASN A C 1
ATOM 1651 O O . ASN A 1 196 ? 7.699 -11.440 -3.881 1.00 97.25 196 ASN A O 1
ATOM 1655 N N . LEU A 1 197 ? 9.013 -10.347 -5.334 1.00 96.81 197 LEU A N 1
ATOM 1656 C CA . LEU A 1 197 ? 7.903 -9.916 -6.210 1.00 96.81 197 LEU A CA 1
ATOM 1657 C C . LEU A 1 197 ? 7.009 -11.075 -6.664 1.00 96.81 197 LEU A C 1
ATOM 1659 O O . LEU A 1 197 ? 5.793 -11.008 -6.535 1.00 96.81 197 LEU A O 1
ATOM 1663 N N . ARG A 1 198 ? 7.615 -12.204 -7.059 1.00 96.94 198 ARG A N 1
ATOM 1664 C CA . ARG A 1 198 ? 6.890 -13.425 -7.467 1.00 96.94 198 ARG A CA 1
ATOM 1665 C C . ARG A 1 198 ? 5.914 -13.948 -6.403 1.00 96.94 198 ARG A C 1
ATOM 1667 O O . ARG A 1 198 ? 4.995 -14.675 -6.739 1.00 96.94 198 ARG A O 1
ATOM 1674 N N . LYS A 1 199 ? 6.115 -13.601 -5.125 1.00 96.38 199 LYS A N 1
ATOM 1675 C CA . LYS A 1 199 ? 5.274 -14.044 -4.001 1.00 96.38 199 LYS A CA 1
ATOM 1676 C C . LYS A 1 199 ? 4.198 -13.025 -3.623 1.00 96.38 199 LYS A C 1
ATOM 1678 O O . LYS A 1 199 ? 3.387 -13.333 -2.754 1.00 96.38 199 LYS A O 1
ATOM 1683 N N . PHE A 1 200 ? 4.225 -11.808 -4.170 1.00 97.19 200 PHE A N 1
ATOM 1684 C CA . PHE A 1 200 ? 3.358 -10.718 -3.719 1.00 97.19 200 PHE A CA 1
ATOM 1685 C C . PHE A 1 200 ? 1.880 -11.042 -3.941 1.00 97.19 200 PHE A C 1
ATOM 1687 O O . PHE A 1 200 ? 1.105 -10.965 -2.990 1.00 97.19 200 PHE A O 1
ATOM 1694 N N . LYS A 1 201 ? 1.517 -11.503 -5.145 1.00 96.25 201 LYS A N 1
ATOM 1695 C CA . LYS A 1 201 ? 0.144 -11.897 -5.498 1.00 96.25 201 LYS A CA 1
ATOM 1696 C C . LYS A 1 201 ? -0.436 -12.917 -4.508 1.00 96.25 201 LYS A C 1
ATOM 1698 O O . LYS A 1 201 ? -1.429 -12.638 -3.843 1.00 96.25 201 LYS A O 1
ATOM 1703 N N . ASP A 1 202 ? 0.240 -14.049 -4.313 1.00 96.50 202 ASP A N 1
ATOM 1704 C CA . ASP A 1 202 ? -0.214 -15.114 -3.399 1.00 96.50 202 ASP A CA 1
ATOM 1705 C C . ASP A 1 202 ? -0.218 -14.689 -1.926 1.00 96.50 202 ASP A C 1
ATOM 1707 O O . ASP A 1 202 ? -0.900 -15.274 -1.077 1.00 96.50 202 ASP A O 1
ATOM 1711 N N . ARG A 1 203 ? 0.615 -13.709 -1.564 1.00 97.00 203 ARG A N 1
ATOM 1712 C CA . ARG A 1 203 ? 0.592 -13.110 -0.230 1.00 97.00 203 ARG A CA 1
ATOM 1713 C C . ARG A 1 203 ? -0.618 -12.207 -0.067 1.00 97.00 203 ARG A C 1
ATOM 1715 O O . ARG A 1 203 ? -1.229 -12.278 0.993 1.00 97.00 203 ARG A O 1
ATOM 1722 N N . LEU A 1 204 ? -0.970 -11.418 -1.079 1.00 97.31 204 LEU A N 1
ATOM 1723 C CA . LEU A 1 204 ? -2.127 -10.528 -1.047 1.00 97.31 204 LEU A CA 1
ATOM 1724 C C . LEU A 1 204 ? -3.436 -11.317 -0.912 1.00 97.31 204 LEU A C 1
ATOM 1726 O O . LEU A 1 204 ? -4.209 -11.021 -0.006 1.00 97.31 204 LEU A O 1
ATOM 1730 N N . TYR A 1 205 ? -3.628 -12.386 -1.696 1.00 97.00 205 TYR A N 1
ATOM 1731 C CA . TYR A 1 205 ? -4.772 -13.299 -1.519 1.00 97.00 205 TYR A CA 1
ATOM 1732 C C . TYR A 1 205 ? -4.846 -13.850 -0.092 1.00 97.00 205 TYR A C 1
ATOM 1734 O O . TYR A 1 205 ? -5.855 -13.706 0.593 1.00 97.00 205 TYR A O 1
ATOM 1742 N N . SER A 1 206 ? -3.735 -14.409 0.392 1.00 96.81 206 SER A N 1
ATOM 1743 C CA . SER A 1 206 ? -3.650 -14.993 1.734 1.00 96.81 206 SER A CA 1
ATOM 1744 C C . SER A 1 206 ? -3.873 -13.969 2.855 1.00 96.81 206 SER A C 1
ATOM 1746 O O . SER A 1 206 ? -4.379 -14.323 3.924 1.00 96.81 206 SER A O 1
ATOM 1748 N N . PHE A 1 207 ? -3.490 -12.709 2.635 1.00 97.81 207 PHE A N 1
ATOM 1749 C CA . PHE A 1 207 ? -3.759 -11.605 3.548 1.00 97.81 207 PHE A CA 1
ATOM 1750 C C . PHE A 1 207 ? -5.255 -11.295 3.593 1.00 97.81 207 PHE A C 1
ATOM 1752 O O . PHE A 1 207 ? -5.821 -11.302 4.682 1.00 97.81 207 PHE A O 1
ATOM 1759 N N . ILE A 1 208 ? -5.893 -11.099 2.435 1.00 97.19 208 ILE A N 1
ATOM 1760 C CA . ILE A 1 208 ? -7.331 -10.810 2.338 1.00 97.19 208 ILE A CA 1
ATOM 1761 C C . ILE A 1 208 ? -8.145 -11.917 3.021 1.00 97.19 208 ILE A C 1
ATOM 1763 O O . ILE A 1 208 ? -8.964 -11.635 3.889 1.00 97.19 208 ILE A O 1
ATOM 1767 N N . GLU A 1 209 ? -7.840 -13.182 2.726 1.00 96.50 209 GLU A N 1
ATOM 1768 C CA . GLU A 1 209 ? -8.506 -14.341 3.336 1.00 96.50 209 GLU A CA 1
ATOM 1769 C C . GLU A 1 209 ? -8.301 -14.410 4.853 1.00 96.50 209 GLU A C 1
ATOM 1771 O O . GLU A 1 209 ? -9.225 -14.709 5.604 1.00 96.50 209 GLU A O 1
ATOM 1776 N N . SER A 1 210 ? -7.101 -14.072 5.337 1.00 96.75 210 SER A N 1
ATOM 1777 C CA . SER A 1 210 ? -6.803 -14.059 6.776 1.00 96.75 210 SER A CA 1
ATOM 1778 C C . SER A 1 210 ? -7.576 -12.996 7.562 1.00 96.75 210 SER A C 1
ATOM 1780 O O . SER A 1 210 ? -7.591 -13.066 8.794 1.00 96.75 210 SER A O 1
ATOM 1782 N N . PHE A 1 211 ? -8.152 -12.005 6.879 1.00 96.62 211 PHE A N 1
ATOM 1783 C CA . PHE A 1 211 ? -8.879 -10.887 7.474 1.00 96.62 211 PHE A CA 1
ATOM 1784 C C . PHE A 1 211 ? -10.298 -10.747 6.907 1.00 96.62 211 PHE A C 1
ATOM 1786 O O . PHE A 1 211 ? -10.876 -9.671 7.002 1.00 96.62 211 PHE A O 1
ATOM 1793 N N . GLN A 1 212 ? -10.884 -11.824 6.376 1.00 94.31 212 GLN A N 1
ATOM 1794 C CA . GLN A 1 212 ? -12.247 -11.823 5.821 1.00 94.31 212 GLN A CA 1
ATOM 1795 C C . GLN A 1 212 ? -13.337 -11.419 6.832 1.00 94.31 212 GLN A C 1
ATOM 1797 O O . GLN A 1 212 ? -14.360 -10.870 6.441 1.00 94.31 212 GLN A O 1
ATOM 1802 N N . ASP A 1 213 ? -13.097 -11.624 8.132 1.00 94.56 213 ASP A N 1
ATOM 1803 C CA . ASP A 1 213 ? -14.009 -11.194 9.205 1.00 94.56 213 ASP A CA 1
ATOM 1804 C C . ASP A 1 213 ? -13.924 -9.678 9.490 1.00 94.56 213 ASP A C 1
ATOM 1806 O O . ASP A 1 213 ? -14.671 -9.137 10.307 1.00 94.56 213 ASP A O 1
ATOM 1810 N N . CYS A 1 214 ? -12.976 -8.976 8.859 1.00 95.94 214 CYS A N 1
ATOM 1811 C CA . CYS A 1 214 ? -12.848 -7.524 8.925 1.00 95.94 214 CYS A CA 1
ATOM 1812 C C . CYS A 1 214 ? -13.639 -6.867 7.790 1.00 95.94 214 CYS A C 1
ATOM 1814 O O . CYS A 1 214 ? -13.814 -7.420 6.709 1.00 95.94 214 CYS A O 1
ATOM 1816 N N . SER A 1 215 ? -14.067 -5.626 8.003 1.00 95.62 215 SER A N 1
ATOM 1817 C CA . SER A 1 215 ? -14.691 -4.832 6.948 1.00 95.62 215 SER A CA 1
ATOM 1818 C C . SER A 1 215 ? -13.622 -4.100 6.137 1.00 95.62 215 SER A C 1
ATOM 1820 O O . SER A 1 215 ? -12.971 -3.187 6.653 1.00 95.62 215 SER A O 1
ATOM 1822 N N . PHE A 1 216 ? -13.470 -4.466 4.866 1.00 96.12 216 PHE A N 1
ATOM 1823 C CA . PHE A 1 216 ? -12.632 -3.730 3.921 1.00 96.12 216 PHE A CA 1
ATOM 1824 C C . PHE A 1 216 ? -13.371 -2.483 3.428 1.00 96.12 216 PHE A C 1
ATOM 1826 O O . PHE A 1 216 ? -14.456 -2.580 2.851 1.00 96.12 216 PHE A O 1
ATOM 1833 N N . VAL A 1 217 ? -12.808 -1.307 3.695 1.00 95.56 217 VAL A N 1
ATOM 1834 C CA . VAL A 1 217 ? -13.431 -0.008 3.411 1.00 95.56 217 VAL A CA 1
ATOM 1835 C C . VAL A 1 217 ? -12.448 0.929 2.720 1.00 95.56 217 VAL A C 1
ATOM 1837 O O . VAL A 1 217 ? -11.237 0.817 2.903 1.00 95.56 217 VAL A O 1
ATOM 1840 N N . THR A 1 218 ? -12.966 1.884 1.950 1.00 92.56 218 THR A N 1
ATOM 1841 C CA . THR A 1 218 ? -12.148 2.991 1.431 1.00 92.56 218 THR A CA 1
ATOM 1842 C C . THR A 1 218 ? -11.786 3.976 2.548 1.00 92.56 218 THR A C 1
ATOM 1844 O O . THR A 1 218 ? -12.456 4.022 3.586 1.00 92.56 218 THR A O 1
ATOM 1847 N N . CYS A 1 219 ? -10.767 4.811 2.327 1.00 90.12 219 CYS A N 1
ATOM 1848 C CA . CYS A 1 219 ? -10.399 5.892 3.252 1.00 90.12 219 CYS A CA 1
ATOM 1849 C C . CYS A 1 219 ? -11.595 6.799 3.590 1.00 90.12 219 CYS A C 1
ATOM 1851 O O . CYS A 1 219 ? -11.886 7.026 4.762 1.00 90.12 219 CYS A O 1
ATOM 1853 N N . SER A 1 220 ? -12.364 7.229 2.584 1.00 87.62 220 SER A N 1
ATOM 1854 C CA . SER A 1 220 ? -13.555 8.068 2.785 1.00 87.62 220 SER A CA 1
ATOM 1855 C C . SER A 1 220 ? -14.638 7.369 3.610 1.00 87.62 220 SER A C 1
ATOM 1857 O O . SER A 1 220 ? -15.234 7.971 4.497 1.00 87.62 220 SER A O 1
ATOM 1859 N N . GLN A 1 221 ? -14.876 6.074 3.380 1.00 92.44 221 GLN A N 1
ATOM 1860 C CA . GLN A 1 221 ? -15.821 5.304 4.196 1.00 92.44 221 GLN A CA 1
ATOM 1861 C C . GLN A 1 221 ? -15.355 5.170 5.652 1.00 92.44 221 GLN A C 1
ATOM 1863 O O . GLN A 1 221 ? -16.184 5.134 6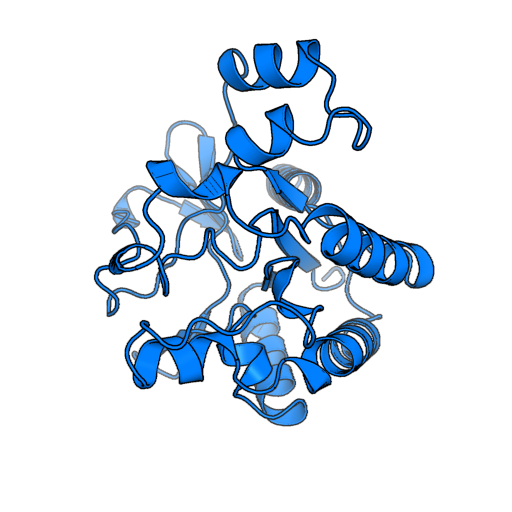.564 1.00 92.44 221 GLN A O 1
ATOM 1868 N N . TYR A 1 222 ? -14.043 5.076 5.880 1.00 94.00 222 TYR A N 1
ATOM 1869 C CA . TYR A 1 222 ? -13.480 5.053 7.224 1.00 94.00 222 TYR A CA 1
ATOM 1870 C C . TYR A 1 222 ? -13.620 6.410 7.924 1.00 94.00 222 TYR A C 1
ATOM 1872 O O . TYR A 1 222 ? -14.056 6.435 9.072 1.00 94.00 222 TYR A O 1
ATOM 1880 N N . ILE A 1 223 ? -13.356 7.521 7.233 1.00 90.88 223 ILE A N 1
ATOM 1881 C CA . ILE A 1 223 ? -13.561 8.880 7.762 1.00 90.88 223 ILE A CA 1
ATOM 1882 C C . ILE A 1 223 ? -15.028 9.112 8.123 1.00 90.88 223 ILE A C 1
ATOM 1884 O O . ILE A 1 223 ? -15.320 9.454 9.264 1.00 90.88 223 ILE A O 1
ATOM 1888 N N . ASN A 1 224 ? -15.964 8.792 7.225 1.00 91.56 224 ASN A N 1
ATOM 1889 C CA . ASN A 1 224 ? -17.397 8.905 7.518 1.00 91.56 224 ASN A CA 1
ATOM 1890 C C . ASN A 1 224 ? -17.786 8.072 8.751 1.00 91.56 224 ASN A C 1
ATOM 1892 O O . ASN A 1 224 ? -18.612 8.479 9.564 1.00 91.56 224 ASN A O 1
ATOM 1896 N N . PHE A 1 225 ? -17.185 6.893 8.932 1.00 92.06 225 PHE A N 1
ATOM 1897 C CA . PHE A 1 225 ? -17.387 6.093 10.140 1.00 92.06 225 PHE A CA 1
ATOM 1898 C C . PHE A 1 225 ? -16.849 6.776 11.404 1.00 92.06 225 PHE A C 1
ATOM 1900 O O . PHE A 1 225 ? -17.450 6.618 12.465 1.00 92.06 225 PHE A O 1
ATOM 1907 N N . LEU A 1 226 ? -15.732 7.500 11.314 1.00 90.75 226 LEU A N 1
ATOM 1908 C CA . LEU A 1 226 ? -15.185 8.263 12.433 1.00 90.75 226 LEU A CA 1
ATOM 1909 C C . LEU A 1 226 ? -16.040 9.483 12.772 1.00 90.75 226 LEU A C 1
ATOM 1911 O O . LEU A 1 226 ? -16.136 9.815 13.946 1.00 90.75 226 LEU A O 1
ATOM 1915 N N . GLU A 1 227 ? -16.656 10.141 11.796 1.00 88.00 227 GLU A N 1
ATOM 1916 C CA . GLU A 1 227 ? -17.506 11.316 12.034 1.00 88.00 227 GLU A CA 1
ATOM 1917 C C . GLU A 1 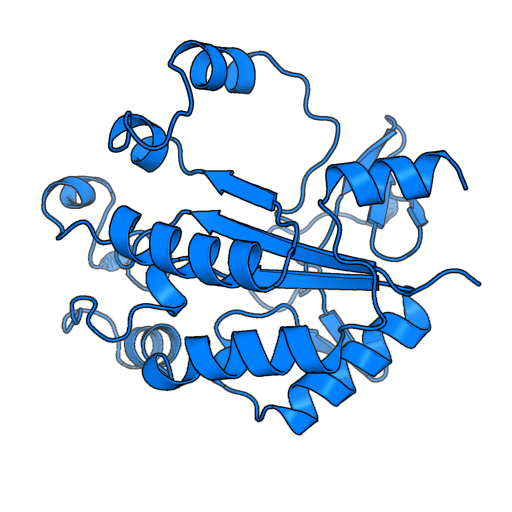227 ? -18.838 10.959 12.699 1.00 88.00 227 GLU A C 1
ATOM 1919 O O . GLU A 1 227 ? -19.325 11.701 13.544 1.00 88.00 227 GLU A O 1
ATOM 1924 N N . ASN A 1 228 ? -19.388 9.786 12.382 1.00 83.62 228 ASN A N 1
ATOM 1925 C CA . ASN A 1 228 ? -20.669 9.306 12.913 1.00 83.62 228 ASN A CA 1
ATOM 1926 C C . ASN A 1 228 ? -20.556 8.547 14.255 1.00 83.62 228 ASN A C 1
ATOM 1928 O O . ASN A 1 228 ? -21.507 7.880 14.667 1.00 83.62 228 ASN A O 1
ATOM 1932 N N . LYS A 1 229 ? -19.392 8.587 14.911 1.00 69.94 229 LYS A N 1
ATOM 1933 C CA . LYS A 1 229 ? -19.090 7.881 16.167 1.00 69.94 229 LYS A CA 1
ATOM 1934 C C . LYS A 1 229 ? -18.687 8.840 17.270 1.00 69.94 229 LYS A C 1
ATOM 1936 O O . LYS A 1 229 ? -19.072 8.576 18.424 1.00 69.94 229 LYS A O 1
#

Radius of gyration: 17.81 Å; chains: 1; bounding box: 43×38×46 Å

Foldseek 3Di:
DDFFEEEEEAEQDALCRDPLNCVPQPPVCPVVFDDCSVVLVVLVVVLCVVLVFDYHYHYDPVRCVVCVVVDPDPVNVVVVVVDPDQEDAQAAPQPPDPPGDDDPLVQWDDQQQWTAGPVGGIYRYADWQDDPNDIHRLAEQLCLLVDDLVVSVVSQVNSCVRRSYHHHYYYSNLLPLPGDQDPVGDPVSSCSSNRNSVCRSVSVSVNCVSRVSHHRDYPVVVVVVRVVD

Sequence (229 aa):
MGANKVMITIDLEDWFQVENFKNCIPFSRWSDMEQRFEYSTRNLLKIFDEKSIKATFFILGWNAEQAPGFSITEQAIMHLKEIGFTYDSSYNNFGFNHRHGKIDLTQYNKKLLAYRDSEGFWELPISNLSIGKIIFPWWGGGYFRLLNKTLFRCGVKRIMSKESGYMFYAHPWEIDPEQPRVKEAGLFFRFRHYLNLRKFKDRLYSFIESFQDCSFVTCSQYINFLENK